Protein AF-A0A2P6NNV6-F1 (afdb_monomer_lite)

Organism: NCBI:txid1890364

pLDDT: mean 74.37, std 16.44, range [31.7, 97.62]

Foldseek 3Di:
DPDPFQDWDKDFADDDDPPLPDADDPKAFPDWQPFKKFKAKFPGRTPGIFTWTDILFKTKTWDDDPDDTIIITIDTLLQFPDWDFDAQPNDPPRHAIWIKTFGDDPDPRIMIMTIGGPPRDPVSRVVVVVSSVVSCVSVDDPPPPDPDPPPPPVVVVVVVVVVVVVVVVVVVCPPPVVV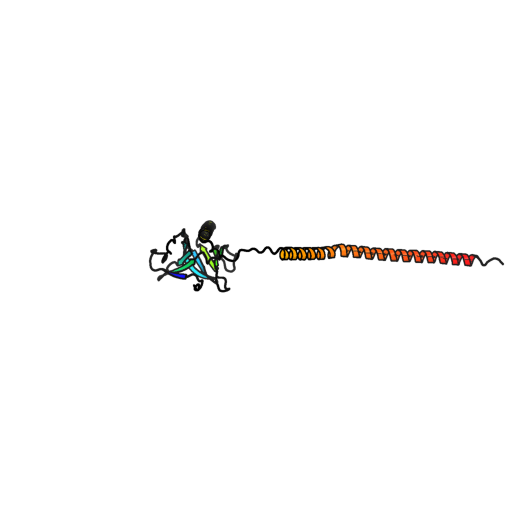VVVVVVVVVVVVVVVVVVVVVVVVVVVVVVVVVVVVVPPDDD

Secondary structure (DSSP, 8-state):
------SPEEEEE-STTS-SS---TT--EEEE-SS-EEEEETTTEEEEEEEEEEESSEEEEEEPPSSSSEEEEEEEGGG-SEEEEEPTTSSTT--S-EEEEEE--SSSS-EEEEEEESS--HHHHHHHHHHHHHHHHHSPPP--TT-------HHHHHHHHHHHHHHHHHHHHHHHHHHHHHHHHHHHHHHHHHHHHHHHHHHHHHHHHHHHHHHTT----

Radius of gyration: 41.85 Å; chains: 1; bounding box: 106×43×117 Å

InterPro domains:
  IPR011993 PH-like domain superfamily [G3DSA:2.30.29.30] (19-146)
  IPR039924 Protein ICln/Lot5/Saf5 [PF03517] (50-156)
  IPR039924 Protein ICln/Lot5/Saf5 [PTHR21399] (24-181)

Structure (mmCIF, N/CA/C/O backbone):
data_AF-A0A2P6NNV6-F1
#
_entry.id   AF-A0A2P6NNV6-F1
#
loop_
_atom_site.group_PDB
_atom_site.id
_atom_site.type_symbol
_atom_site.label_atom_id
_atom_site.label_alt_id
_atom_site.label_comp_id
_atom_site.label_asym_id
_atom_site.label_entity_id
_atom_site.label_seq_id
_atom_site.pdbx_PDB_ins_code
_atom_site.Cartn_x
_atom_site.Cartn_y
_atom_site.Cartn_z
_atom_site.occupancy
_atom_site.B_iso_or_equiv
_atom_site.auth_seq_id
_atom_site.auth_comp_id
_atom_site.auth_asym_id
_atom_site.auth_atom_id
_atom_site.pdbx_PDB_model_num
ATOM 1 N N . MET A 1 1 ? -18.162 9.971 -13.683 1.00 33.72 1 MET A N 1
ATOM 2 C CA . MET A 1 1 ? -18.060 11.193 -12.843 1.00 33.72 1 MET A CA 1
ATOM 3 C C . MET A 1 1 ? -16.594 11.599 -12.838 1.00 33.72 1 MET A C 1
ATOM 5 O O . MET A 1 1 ? -15.796 10.687 -13.002 1.00 33.72 1 MET A O 1
ATOM 9 N N . PRO A 1 2 ? -16.213 12.886 -12.732 1.00 31.70 2 PRO A N 1
ATOM 10 C CA . PRO A 1 2 ? -14.795 13.236 -12.684 1.00 31.70 2 PRO A CA 1
ATOM 11 C C . PRO A 1 2 ? -14.190 12.643 -11.408 1.00 31.70 2 PRO A C 1
ATOM 13 O O . PRO A 1 2 ? -14.673 12.939 -10.313 1.00 31.70 2 PRO A O 1
ATOM 16 N N . LEU A 1 3 ? -13.195 11.771 -11.566 1.00 36.34 3 LEU A N 1
ATOM 17 C CA . LEU A 1 3 ? -12.438 11.209 -10.455 1.00 36.34 3 LEU A CA 1
ATOM 18 C C . LEU A 1 3 ? -11.633 12.357 -9.839 1.00 36.34 3 LEU A C 1
ATOM 20 O O . LEU A 1 3 ? -10.883 13.062 -10.508 1.00 36.34 3 LEU A O 1
ATOM 24 N N . GLY A 1 4 ? -11.918 12.662 -8.577 1.00 36.75 4 GLY A N 1
ATOM 25 C CA . GLY A 1 4 ? -11.321 13.808 -7.908 1.00 36.75 4 GLY A CA 1
ATOM 26 C C . GLY A 1 4 ? -10.001 13.417 -7.266 1.00 36.75 4 GLY A C 1
ATOM 27 O O . GLY A 1 4 ? -10.044 12.729 -6.258 1.00 36.75 4 GLY A O 1
ATOM 28 N N . LYS A 1 5 ? -8.882 13.920 -7.805 1.00 37.12 5 LYS A N 1
ATOM 29 C CA . LYS A 1 5 ? -7.536 13.953 -7.194 1.00 37.12 5 LYS A CA 1
ATOM 30 C C . LYS A 1 5 ? -7.136 12.686 -6.426 1.00 37.12 5 LYS A C 1
ATOM 32 O O . LYS A 1 5 ? -7.374 12.581 -5.224 1.00 37.12 5 LYS A O 1
ATOM 37 N N . ILE A 1 6 ? -6.426 11.798 -7.117 1.00 52.53 6 ILE A N 1
ATOM 38 C CA . ILE A 1 6 ? -5.885 10.541 -6.589 1.00 52.53 6 ILE A CA 1
ATOM 39 C C . ILE A 1 6 ? -4.710 10.833 -5.639 1.00 52.53 6 ILE A C 1
ATOM 41 O O . ILE A 1 6 ? -3.538 10.777 -5.995 1.00 52.53 6 ILE A O 1
ATOM 45 N N . LEU A 1 7 ? -5.041 11.204 -4.406 1.00 53.94 7 LEU A N 1
ATOM 46 C CA . LEU A 1 7 ? -4.117 11.326 -3.284 1.00 53.94 7 LEU A CA 1
ATOM 47 C C . LEU A 1 7 ? -4.698 10.537 -2.105 1.00 53.94 7 LEU A C 1
ATOM 49 O O . LEU A 1 7 ? -5.925 10.484 -1.962 1.00 53.94 7 LEU A O 1
ATOM 53 N N . PRO A 1 8 ? -3.861 9.944 -1.233 1.00 57.66 8 PRO A N 1
ATOM 54 C CA . PRO A 1 8 ? -4.357 9.329 -0.014 1.00 57.66 8 PRO A CA 1
ATOM 55 C C . PRO A 1 8 ? -5.137 10.378 0.774 1.00 57.66 8 PRO A C 1
ATOM 57 O O . PRO A 1 8 ? -4.715 11.529 0.908 1.00 57.66 8 PRO A O 1
ATOM 60 N N . THR A 1 9 ? -6.304 10.000 1.276 1.00 60.91 9 THR A N 1
ATOM 61 C CA . THR A 1 9 ? -7.162 10.958 1.975 1.00 60.91 9 THR A CA 1
ATOM 62 C C . THR A 1 9 ? -6.677 11.104 3.410 1.00 60.91 9 THR A C 1
ATOM 64 O O . THR A 1 9 ? -6.570 10.106 4.128 1.00 60.91 9 THR A O 1
ATOM 67 N N . GLU A 1 10 ? -6.379 12.337 3.828 1.00 58.62 10 GLU A N 1
ATOM 68 C CA . GLU A 1 10 ? -6.057 12.635 5.224 1.00 58.62 10 GLU A CA 1
ATOM 69 C C . GLU A 1 10 ? -7.315 12.463 6.092 1.00 58.62 10 GLU A C 1
ATOM 71 O O . GLU A 1 10 ? -8.378 13.018 5.806 1.00 58.62 10 GLU A O 1
ATOM 76 N N . ILE A 1 11 ? -7.197 11.675 7.159 1.00 65.44 11 ILE A N 1
ATOM 77 C CA . ILE A 1 11 ? -8.272 11.359 8.098 1.00 65.44 11 ILE A CA 1
ATOM 78 C C . ILE A 1 11 ? -7.986 12.057 9.424 1.00 65.44 11 ILE A C 1
ATOM 80 O O . ILE A 1 11 ? -6.987 11.769 10.080 1.00 65.44 11 ILE A O 1
ATOM 84 N N . THR A 1 12 ? -8.910 12.895 9.880 1.00 54.75 12 THR A N 1
ATOM 85 C CA . THR A 1 12 ? -8.897 13.431 11.246 1.00 54.75 12 THR A CA 1
ATOM 86 C C . THR A 1 12 ? -9.571 12.436 12.195 1.00 54.75 12 THR A C 1
ATOM 88 O O . THR A 1 12 ? -10.778 12.204 12.100 1.00 54.75 12 THR A O 1
ATOM 91 N N . VAL A 1 13 ? -8.821 11.830 13.124 1.00 56.44 13 VAL A N 1
ATOM 92 C CA . VAL A 1 13 ? -9.375 10.877 14.107 1.00 56.44 13 VAL A CA 1
ATOM 93 C C . VAL A 1 13 ? -9.530 11.537 15.479 1.00 56.44 13 VAL A C 1
ATOM 95 O O . VAL A 1 13 ? -8.546 11.852 16.155 1.00 56.44 13 VAL A O 1
ATOM 98 N N . THR A 1 14 ? -10.780 11.693 15.920 1.00 43.88 14 THR A N 1
ATOM 99 C CA . THR A 1 14 ? -11.151 12.225 17.239 1.00 43.88 14 THR A CA 1
ATOM 100 C C . THR A 1 14 ? -11.423 11.092 18.243 1.00 43.88 14 THR A C 1
ATOM 102 O O . THR A 1 14 ? -12.337 10.298 18.067 1.00 43.88 14 THR A O 1
ATOM 105 N N . SER A 1 15 ? -10.597 11.028 19.298 1.00 40.53 15 SER A N 1
ATOM 106 C CA . SER A 1 15 ? -10.691 10.188 20.520 1.00 40.53 15 SER A CA 1
ATOM 107 C C . SER A 1 15 ? -11.147 8.711 20.411 1.00 40.53 15 SER A C 1
ATOM 109 O O . SER A 1 15 ? -12.317 8.414 20.196 1.00 40.53 15 SER A O 1
ATOM 111 N N . GLU A 1 16 ? -10.216 7.805 20.739 1.00 43.94 16 GLU A N 1
ATOM 112 C CA . GLU A 1 16 ? -10.400 6.391 21.145 1.00 43.94 16 GLU A CA 1
ATOM 113 C C . GLU A 1 16 ? -11.332 5.493 20.298 1.00 43.94 16 GLU A C 1
ATOM 115 O O . GLU A 1 16 ? -12.511 5.310 20.587 1.00 43.94 16 GLU A O 1
ATOM 120 N N . GLU A 1 17 ? -10.720 4.845 19.294 1.00 49.97 17 GLU A N 1
ATOM 121 C CA . GLU A 1 17 ? -11.108 3.582 18.617 1.00 49.97 17 GLU A CA 1
ATOM 122 C C . GLU A 1 17 ? -12.531 3.440 18.027 1.00 49.97 17 GLU A C 1
ATOM 124 O O . GLU A 1 17 ? -12.829 2.410 17.425 1.00 49.97 17 GLU A O 1
ATOM 129 N N . LYS A 1 18 ? -13.423 4.433 18.127 1.00 39.59 18 LYS A N 1
ATOM 130 C CA . LYS A 1 18 ? -14.859 4.199 17.876 1.00 39.59 18 LYS A CA 1
ATOM 131 C C . LYS A 1 18 ? -15.297 4.080 16.406 1.00 39.59 18 LYS A C 1
ATOM 133 O O . LYS A 1 18 ? -16.459 3.768 16.159 1.00 39.59 18 LYS A O 1
ATOM 138 N N . SER A 1 19 ? -14.414 4.329 15.441 1.00 42.88 19 SER A N 1
ATOM 139 C CA . SER A 1 19 ? -14.610 4.037 14.011 1.00 42.88 19 SER A CA 1
ATOM 140 C C . SER A 1 19 ? -13.283 4.224 13.252 1.00 42.88 19 SER A C 1
ATOM 142 O O . SER A 1 19 ? -12.302 4.680 13.839 1.00 42.88 19 SER A O 1
ATOM 144 N N . LEU A 1 20 ? -13.252 3.933 11.946 1.00 53.50 20 LEU A N 1
ATOM 145 C CA . LEU A 1 20 ? -12.036 3.933 11.113 1.00 53.50 20 LEU A CA 1
ATOM 146 C C . LEU A 1 20 ? -11.847 5.061 10.054 1.00 53.50 20 LEU A C 1
ATOM 148 O O . LEU A 1 20 ? -10.972 4.924 9.213 1.00 53.50 20 LEU A O 1
ATOM 152 N N . THR A 1 21 ? -12.552 6.201 9.989 1.00 51.25 21 THR A N 1
ATOM 153 C CA . THR A 1 21 ? -13.585 6.808 10.857 1.00 51.25 21 THR A CA 1
ATOM 154 C C . THR A 1 21 ? -15.019 6.635 10.335 1.00 51.25 21 THR A C 1
ATOM 156 O O . THR A 1 21 ? -15.975 6.988 11.025 1.00 51.25 21 THR A O 1
ATOM 159 N N . THR A 1 22 ? -15.212 6.009 9.173 1.00 52.75 22 THR A N 1
ATOM 160 C CA . THR A 1 22 ? -16.473 5.384 8.727 1.00 52.75 22 THR A CA 1
ATOM 161 C C . THR A 1 22 ? -16.091 4.277 7.752 1.00 52.75 22 THR A C 1
ATOM 163 O O . THR A 1 22 ? -15.633 4.563 6.645 1.00 52.75 22 THR A O 1
ATOM 166 N N . LEU A 1 23 ? -16.212 3.022 8.193 1.00 64.25 23 LEU A N 1
ATOM 167 C CA . LEU A 1 23 ? -16.093 1.874 7.295 1.00 64.25 23 LEU A CA 1
ATOM 168 C C . LEU A 1 23 ? -17.213 1.966 6.252 1.00 64.25 23 LEU A C 1
ATOM 170 O O . LEU A 1 23 ? -18.351 2.301 6.600 1.00 64.25 23 LEU A O 1
ATOM 174 N N . SER A 1 24 ? -16.888 1.721 4.983 1.00 66.88 24 SER A N 1
ATOM 175 C CA . SER A 1 24 ? -17.890 1.672 3.920 1.00 66.88 24 SER A CA 1
ATOM 176 C C . SER A 1 24 ? -18.861 0.504 4.172 1.00 66.88 24 SER A C 1
ATOM 178 O O . SER A 1 24 ? -18.605 -0.388 4.986 1.00 66.88 24 SER A O 1
ATOM 180 N N . ASN A 1 25 ? -20.033 0.506 3.534 1.00 67.12 25 ASN A N 1
ATOM 181 C CA . ASN A 1 25 ? -21.030 -0.531 3.796 1.00 67.12 25 ASN A CA 1
ATOM 182 C C . ASN A 1 25 ? -20.553 -1.899 3.266 1.00 67.12 25 ASN A C 1
ATOM 184 O O . ASN A 1 25 ? -20.586 -2.132 2.060 1.00 67.12 25 ASN A O 1
ATOM 188 N N . GLY A 1 26 ? -20.159 -2.799 4.173 1.00 77.75 26 GLY A N 1
ATOM 189 C CA . GLY A 1 26 ? -19.524 -4.084 3.846 1.00 77.75 26 GLY A CA 1
ATOM 190 C C . GLY A 1 26 ? -17.990 -4.068 3.918 1.00 77.75 26 GLY A C 1
ATOM 191 O O . GLY A 1 26 ? -17.349 -5.036 3.510 1.00 77.75 26 GLY A O 1
ATOM 192 N N . GLU A 1 27 ? -17.392 -2.989 4.424 1.00 86.62 27 GLU A N 1
ATOM 193 C CA . GLU A 1 27 ? -15.961 -2.931 4.707 1.00 86.62 27 GLU A CA 1
ATOM 194 C C . GLU A 1 27 ? -15.642 -3.501 6.100 1.00 86.62 27 GLU A C 1
ATOM 196 O O . GLU A 1 27 ? -16.255 -3.120 7.100 1.00 86.62 27 GLU A O 1
ATOM 201 N N . GLU A 1 28 ? -14.652 -4.389 6.177 1.00 89.00 28 GLU A N 1
ATOM 202 C CA . GLU A 1 28 ? -14.222 -5.073 7.401 1.00 89.00 28 GLU A CA 1
ATOM 203 C C . GLU A 1 28 ? -12.694 -5.042 7.545 1.00 89.00 28 GLU A C 1
ATOM 205 O O . GLU A 1 28 ? -11.961 -5.044 6.555 1.00 89.00 28 GLU A O 1
ATOM 210 N N . ILE A 1 29 ? -12.186 -5.037 8.783 1.00 91.06 29 ILE A N 1
ATOM 211 C CA . ILE A 1 29 ? -10.740 -5.118 9.048 1.00 91.06 29 ILE A CA 1
ATOM 212 C C . ILE A 1 29 ? -10.261 -6.537 8.723 1.00 91.06 29 ILE A C 1
ATOM 214 O O . ILE A 1 29 ? -10.550 -7.469 9.471 1.00 91.06 29 ILE A O 1
ATOM 218 N N . TYR A 1 30 ? -9.480 -6.685 7.655 1.00 93.19 30 TYR A N 1
ATOM 219 C CA . TYR A 1 30 ? -8.860 -7.955 7.285 1.00 93.19 30 TYR A CA 1
ATOM 220 C C . TYR A 1 30 ? -7.619 -8.243 8.142 1.00 93.19 30 TYR A C 1
ATOM 222 O O . TYR A 1 30 ? -7.444 -9.341 8.670 1.00 93.19 30 TYR A O 1
ATOM 230 N N . PHE A 1 31 ? -6.763 -7.234 8.327 1.00 94.81 31 PHE A N 1
ATOM 231 C CA . PHE A 1 31 ? -5.498 -7.370 9.041 1.00 94.81 31 PHE A CA 1
ATOM 232 C C . PHE A 1 31 ? -5.180 -6.124 9.876 1.00 94.81 31 PHE A C 1
ATOM 234 O O . PHE A 1 31 ? -5.263 -4.992 9.402 1.00 94.81 31 PHE A O 1
ATOM 241 N N . ARG A 1 32 ? -4.753 -6.328 11.127 1.00 94.38 32 ARG A N 1
ATOM 242 C CA . ARG A 1 32 ? -4.172 -5.288 11.990 1.00 94.38 32 ARG A CA 1
ATOM 243 C C . ARG A 1 32 ? -2.699 -5.604 12.186 1.00 94.38 32 ARG A C 1
ATOM 245 O O . ARG A 1 32 ? -2.378 -6.647 12.754 1.00 94.38 32 ARG A O 1
ATOM 252 N N . GLN A 1 33 ? -1.818 -4.689 11.794 1.00 94.00 33 GLN A N 1
ATOM 253 C CA . GLN A 1 33 ? -0.395 -4.831 12.078 1.00 94.00 33 GLN A CA 1
ATOM 254 C C . GLN A 1 33 ? -0.176 -4.721 13.605 1.00 94.00 33 GLN A C 1
ATOM 256 O O . GLN A 1 33 ? -0.574 -3.708 14.191 1.00 94.00 33 GLN A O 1
ATOM 261 N N . PRO A 1 34 ? 0.398 -5.739 14.286 1.00 90.00 34 PRO A N 1
ATOM 262 C CA . PRO A 1 34 ? 0.480 -5.734 15.752 1.00 90.00 34 PRO A CA 1
ATOM 263 C C . PRO A 1 34 ? 1.464 -4.695 16.301 1.00 90.00 34 PRO A C 1
ATOM 265 O O . PRO A 1 34 ? 1.185 -4.042 17.305 1.00 90.00 34 PRO A O 1
ATOM 268 N N . GLY A 1 35 ? 2.613 -4.554 15.635 1.00 91.12 35 GLY A N 1
ATOM 269 C CA . GLY A 1 35 ? 3.625 -3.544 15.940 1.00 91.12 35 GLY A CA 1
ATOM 270 C C . GLY A 1 35 ? 3.339 -2.204 15.261 1.00 91.12 35 GLY A C 1
ATOM 271 O O . GLY A 1 35 ? 2.441 -2.082 14.428 1.00 91.12 35 GLY A O 1
ATOM 272 N N . ARG A 1 36 ? 4.148 -1.193 15.583 1.00 93.81 36 ARG A N 1
ATOM 273 C CA . ARG A 1 36 ? 4.071 0.114 14.925 1.00 93.81 36 ARG A CA 1
ATOM 274 C C . ARG A 1 36 ? 4.615 0.077 13.499 1.00 93.81 36 ARG A C 1
ATOM 276 O O . ARG A 1 36 ? 5.435 -0.767 13.130 1.00 93.81 36 ARG A O 1
ATOM 283 N N . VAL A 1 37 ? 4.152 1.033 12.704 1.00 94.69 37 VAL A N 1
ATOM 284 C CA . VAL A 1 37 ? 4.544 1.250 11.314 1.00 94.69 37 VAL A CA 1
ATOM 285 C C . VAL A 1 37 ? 4.912 2.708 11.124 1.00 94.69 37 VAL A C 1
ATOM 287 O O . VAL A 1 37 ? 4.116 3.597 11.430 1.00 94.69 37 VAL A O 1
ATOM 290 N N . ARG A 1 38 ? 6.100 2.939 10.573 1.00 93.44 38 ARG A N 1
ATOM 291 C CA . ARG A 1 38 ? 6.481 4.226 10.003 1.00 93.44 38 ARG A CA 1
ATOM 292 C C . ARG A 1 38 ? 6.027 4.285 8.548 1.00 93.44 38 ARG A C 1
ATOM 294 O O . ARG A 1 38 ? 6.241 3.324 7.806 1.00 93.44 38 ARG A O 1
ATOM 301 N N . LEU A 1 39 ? 5.385 5.383 8.168 1.00 92.44 39 LEU A N 1
ATOM 302 C CA . LEU A 1 39 ? 4.860 5.596 6.823 1.00 92.44 39 LEU A CA 1
ATOM 303 C C . LEU A 1 39 ? 5.699 6.661 6.114 1.00 92.44 39 LEU A C 1
ATOM 305 O O . LEU A 1 39 ? 5.898 7.749 6.647 1.00 92.44 39 LEU A O 1
ATOM 309 N N . ILE A 1 40 ? 6.174 6.350 4.911 1.00 90.12 40 ILE A N 1
ATOM 310 C CA . ILE A 1 40 ? 6.750 7.342 3.997 1.00 90.12 40 ILE A CA 1
ATOM 311 C C . ILE A 1 40 ? 5.835 7.434 2.779 1.00 90.12 40 ILE A C 1
ATOM 313 O O . ILE A 1 40 ? 5.441 6.397 2.240 1.00 90.12 40 ILE A O 1
ATOM 317 N N . PHE A 1 41 ? 5.500 8.653 2.360 1.00 85.69 41 PHE A N 1
ATOM 318 C CA . PHE A 1 41 ? 4.567 8.915 1.271 1.00 85.69 41 PHE A CA 1
ATOM 319 C C . PHE A 1 41 ? 5.134 9.876 0.211 1.00 85.69 41 PHE A C 1
ATOM 321 O O . PHE A 1 41 ? 5.908 10.790 0.516 1.00 85.69 41 PHE A O 1
ATOM 328 N N . GLY A 1 42 ? 4.717 9.690 -1.044 1.00 79.12 42 GLY A N 1
ATOM 329 C CA . GLY A 1 42 ? 5.006 10.588 -2.159 1.00 79.12 42 GLY A CA 1
ATOM 330 C C . GLY A 1 42 ? 6.502 10.667 -2.457 1.00 79.12 42 GLY A C 1
ATOM 331 O O . GLY A 1 42 ? 7.179 9.652 -2.559 1.00 79.12 42 GLY A O 1
ATOM 332 N N . THR A 1 43 ? 7.053 11.876 -2.552 1.00 75.50 43 THR A N 1
ATOM 333 C CA . THR A 1 43 ? 8.480 12.122 -2.841 1.00 75.50 43 THR A CA 1
ATOM 334 C C . THR A 1 43 ? 9.412 11.874 -1.639 1.00 75.50 43 THR A C 1
ATOM 336 O O . THR A 1 43 ? 10.407 12.574 -1.451 1.00 75.50 43 THR A O 1
ATOM 339 N N . GLY A 1 44 ? 9.099 10.880 -0.803 1.00 78.19 44 GLY A N 1
ATOM 340 C CA . GLY A 1 44 ? 9.892 10.513 0.372 1.00 78.19 44 GLY A CA 1
ATOM 341 C C . GLY A 1 44 ? 9.561 11.287 1.657 1.00 78.19 44 GLY A C 1
ATOM 342 O O . GLY A 1 44 ? 10.415 11.371 2.542 1.00 78.19 44 GLY A O 1
ATOM 343 N N . LYS A 1 45 ? 8.352 11.853 1.794 1.00 85.00 45 LYS A N 1
ATOM 344 C CA . LYS A 1 45 ? 7.916 12.529 3.030 1.00 85.00 45 LYS A CA 1
ATOM 345 C C . LYS A 1 45 ? 7.651 11.493 4.126 1.00 85.00 45 LYS A C 1
ATOM 347 O O . LYS A 1 45 ? 6.795 10.630 3.968 1.00 85.00 45 LYS A O 1
ATOM 352 N N . ASP A 1 46 ? 8.387 11.571 5.233 1.00 89.75 46 ASP A N 1
ATOM 353 C CA . ASP A 1 46 ? 8.157 10.739 6.423 1.00 89.75 46 ASP A CA 1
ATOM 354 C C . ASP A 1 46 ? 6.961 11.309 7.206 1.00 89.75 46 ASP A C 1
ATOM 356 O O . ASP A 1 46 ? 7.033 12.416 7.742 1.00 89.75 46 ASP A O 1
ATOM 360 N N . GLU A 1 47 ? 5.851 10.570 7.239 1.00 89.00 47 GLU A N 1
ATOM 361 C CA . GLU A 1 47 ? 4.634 10.931 7.982 1.00 89.00 47 GLU A CA 1
ATOM 362 C C . GLU A 1 47 ? 4.744 10.571 9.477 1.00 89.00 47 GLU A C 1
ATOM 364 O O . GLU A 1 47 ? 3.848 10.863 10.268 1.00 89.00 47 GLU A O 1
ATOM 369 N N . GLY A 1 48 ? 5.849 9.945 9.892 1.00 90.88 48 GLY A N 1
ATOM 370 C CA . GLY A 1 48 ? 6.080 9.504 11.258 1.00 90.88 48 GLY A CA 1
ATOM 371 C C . GLY A 1 48 ? 5.580 8.085 11.521 1.00 90.88 48 GLY A C 1
ATOM 372 O O . GLY A 1 48 ? 5.464 7.251 10.624 1.00 90.88 48 GLY A O 1
ATOM 373 N N . THR A 1 49 ? 5.345 7.774 12.798 1.00 92.81 49 THR A N 1
ATOM 374 C CA . THR A 1 49 ? 5.027 6.419 13.282 1.00 92.81 49 THR A CA 1
ATOM 375 C C . THR A 1 49 ? 3.589 6.325 13.786 1.00 92.81 49 THR A C 1
ATOM 377 O O . THR A 1 49 ? 3.069 7.257 14.396 1.00 92.81 49 THR A O 1
ATOM 380 N N . GLY A 1 50 ? 2.942 5.191 13.518 1.00 92.69 50 GLY A N 1
ATOM 381 C CA . GLY A 1 50 ? 1.540 4.970 13.843 1.00 92.69 50 GLY A CA 1
ATOM 382 C C . GLY A 1 50 ? 1.107 3.509 13.743 1.00 92.69 50 GLY A C 1
ATOM 383 O O . GLY A 1 50 ? 1.926 2.591 13.637 1.00 92.69 50 GLY A O 1
ATOM 384 N N . GLN A 1 51 ? -0.204 3.296 13.794 1.00 92.69 51 GLN A N 1
ATOM 385 C CA . GLN A 1 51 ? -0.854 1.998 13.625 1.00 92.69 51 GLN A CA 1
ATOM 386 C C . GLN A 1 51 ? -1.284 1.793 12.173 1.00 92.69 51 GLN A C 1
ATOM 388 O O . GLN A 1 51 ? -1.794 2.717 11.547 1.00 92.69 51 GLN A O 1
ATOM 393 N N . PHE A 1 52 ? -1.133 0.568 11.669 1.00 93.81 52 PHE A N 1
ATOM 394 C CA . PHE A 1 52 ? -1.481 0.207 10.296 1.00 93.81 52 PHE A CA 1
ATOM 395 C C . PHE A 1 52 ? -2.514 -0.924 10.248 1.00 93.81 52 PHE A C 1
ATOM 397 O O . PHE A 1 52 ? -2.451 -1.884 11.026 1.00 93.81 52 PHE A O 1
ATOM 404 N N . TYR A 1 53 ? -3.450 -0.801 9.317 1.00 93.88 53 TYR A N 1
ATOM 405 C CA . TYR A 1 53 ? -4.570 -1.702 9.098 1.00 93.88 53 TYR A CA 1
ATOM 406 C C . TYR A 1 53 ? -4.721 -1.948 7.595 1.00 93.88 53 TYR A C 1
ATOM 408 O O . TYR A 1 53 ? -4.535 -1.039 6.789 1.00 93.88 53 TYR A O 1
ATOM 416 N N . LEU A 1 54 ? -5.105 -3.165 7.231 1.00 94.62 54 LEU A N 1
ATOM 417 C CA . LEU A 1 54 ? -5.681 -3.467 5.927 1.00 94.62 54 LEU A CA 1
ATOM 418 C C . LEU A 1 54 ? -7.139 -3.845 6.170 1.00 94.62 54 LEU A C 1
ATOM 420 O O . LEU A 1 54 ? -7.428 -4.713 7.002 1.00 94.62 54 LEU A O 1
ATOM 424 N N . THR A 1 55 ? -8.056 -3.193 5.472 1.00 93.50 55 THR A N 1
ATOM 425 C CA . THR A 1 55 ? -9.434 -3.669 5.354 1.00 93.50 55 THR A CA 1
ATOM 426 C C . THR A 1 55 ? -9.551 -4.566 4.126 1.00 93.50 55 THR A C 1
ATOM 428 O O . THR A 1 55 ? -8.582 -4.755 3.397 1.00 93.50 55 THR A O 1
ATOM 431 N N . ASN A 1 56 ? -10.727 -5.128 3.875 1.00 92.38 56 ASN A N 1
ATOM 432 C CA . ASN A 1 56 ? -11.027 -5.799 2.609 1.00 92.38 56 ASN A CA 1
ATOM 433 C C . ASN A 1 56 ? -11.104 -4.843 1.397 1.00 92.38 56 ASN A C 1
ATOM 435 O O . ASN A 1 56 ? -11.392 -5.325 0.309 1.00 92.38 56 ASN A O 1
ATOM 439 N N . GLN A 1 57 ? -10.881 -3.528 1.557 1.00 90.50 57 GLN A N 1
ATOM 440 C CA . GLN A 1 57 ? -10.973 -2.526 0.477 1.00 90.50 57 GLN A CA 1
ATOM 441 C C . GLN A 1 57 ? -9.778 -1.555 0.415 1.00 90.50 57 GLN A C 1
ATOM 443 O O . GLN A 1 57 ? -9.441 -1.066 -0.661 1.00 90.50 57 GLN A O 1
ATOM 448 N N . ARG A 1 58 ? -9.128 -1.240 1.546 1.00 91.12 58 ARG A N 1
ATOM 449 C CA . ARG A 1 58 ? -8.109 -0.177 1.629 1.00 91.12 58 ARG A CA 1
ATOM 450 C C . ARG A 1 58 ? -7.002 -0.446 2.642 1.00 91.12 58 ARG A C 1
ATOM 452 O O . ARG A 1 58 ? -7.194 -1.118 3.657 1.00 91.12 58 ARG A O 1
ATOM 459 N N . ALA A 1 59 ? -5.839 0.143 2.387 1.00 92.81 59 ALA A N 1
ATOM 460 C CA . ALA A 1 59 ? -4.780 0.301 3.373 1.00 92.81 59 ALA A CA 1
ATOM 461 C C . ALA A 1 59 ? -5.032 1.576 4.192 1.00 92.81 59 ALA A C 1
ATOM 463 O O . ALA A 1 59 ? -5.293 2.639 3.627 1.00 92.81 59 ALA A O 1
ATOM 464 N N . VAL A 1 60 ? -4.951 1.481 5.521 1.00 92.38 60 VAL A N 1
ATOM 465 C CA . VAL A 1 60 ? -5.219 2.591 6.449 1.00 92.38 60 VAL A CA 1
ATOM 466 C C . VAL A 1 60 ? -4.092 2.707 7.470 1.00 92.38 60 VAL A C 1
ATOM 468 O O . VAL A 1 60 ? -3.751 1.748 8.163 1.00 92.38 60 VAL A O 1
ATOM 471 N N . TRP A 1 61 ? -3.542 3.907 7.615 1.00 93.12 61 TRP A N 1
ATOM 472 C CA . TRP A 1 61 ? -2.539 4.249 8.616 1.00 93.12 61 TRP A CA 1
ATOM 473 C C . TRP A 1 61 ? -3.046 5.384 9.509 1.00 93.12 61 TRP A C 1
ATOM 475 O O . TRP A 1 61 ? -3.699 6.310 9.039 1.00 93.12 61 TRP A O 1
ATOM 485 N N . ILE A 1 62 ? -2.759 5.325 10.808 1.00 90.19 62 ILE A N 1
ATOM 486 C CA . ILE A 1 62 ? -3.185 6.331 11.790 1.00 90.19 62 ILE A CA 1
ATOM 487 C C . ILE A 1 62 ? -1.995 6.669 12.684 1.00 90.19 62 ILE A C 1
ATOM 489 O O . ILE A 1 62 ? -1.482 5.777 13.365 1.00 90.19 62 ILE A O 1
ATOM 493 N N . ALA A 1 63 ? -1.590 7.938 12.728 1.00 89.38 63 ALA A N 1
ATOM 494 C CA . ALA A 1 63 ? -0.462 8.398 13.532 1.00 89.38 63 ALA A CA 1
ATOM 495 C C . ALA A 1 63 ? -0.645 8.101 15.035 1.00 89.38 63 ALA A C 1
ATOM 497 O O . ALA A 1 63 ? -1.760 8.108 15.581 1.00 89.38 63 ALA A O 1
ATOM 498 N N . ASP A 1 64 ? 0.465 7.880 15.741 1.00 86.62 64 ASP A N 1
ATOM 499 C CA . ASP A 1 64 ? 0.466 7.992 17.200 1.00 86.62 64 ASP A CA 1
ATOM 500 C C . ASP A 1 64 ? 0.223 9.462 17.598 1.00 86.62 64 ASP A C 1
ATOM 502 O O . ASP A 1 64 ? 0.790 10.382 17.013 1.00 86.62 64 ASP A O 1
ATOM 506 N N . ALA A 1 65 ? -0.647 9.704 18.587 1.00 70.88 65 ALA A N 1
ATOM 507 C CA . ALA A 1 65 ? -0.980 11.069 19.004 1.00 70.88 65 ALA A CA 1
ATOM 508 C C . ALA A 1 65 ? 0.160 11.701 19.812 1.00 70.88 65 ALA A C 1
ATOM 510 O O . ALA A 1 65 ? 0.627 11.111 20.785 1.00 70.88 65 ALA A O 1
ATOM 511 N N . THR A 1 66 ? 0.499 12.948 19.489 1.00 58.34 66 THR A N 1
ATOM 512 C CA . THR A 1 66 ? 1.438 13.793 20.248 1.00 58.34 66 THR A CA 1
ATOM 513 C C . THR A 1 66 ? 0.740 15.022 20.843 1.00 58.34 66 THR A C 1
ATOM 515 O O . THR A 1 66 ? 1.298 16.111 20.815 1.00 58.34 66 THR A O 1
ATOM 518 N N . GLU A 1 67 ? -0.477 14.823 21.370 1.00 55.56 67 GLU A N 1
ATOM 519 C CA . GLU A 1 67 ? -1.466 15.848 21.771 1.00 55.56 67 GLU A CA 1
ATOM 520 C C . GLU A 1 67 ? -2.180 16.525 20.578 1.00 55.56 67 GLU A C 1
ATOM 522 O O . GLU A 1 67 ? -1.555 17.154 19.730 1.00 55.56 67 GLU A O 1
ATOM 527 N N . GLY A 1 68 ? -3.514 16.394 20.515 1.00 58.69 68 GLY A N 1
ATOM 528 C CA . GLY A 1 68 ? -4.356 16.925 19.432 1.00 58.69 68 GLY A CA 1
ATOM 529 C C . GLY A 1 68 ? -5.192 15.861 18.711 1.00 58.69 68 GLY A C 1
ATOM 530 O O . GLY A 1 68 ? -5.303 14.718 19.163 1.00 58.69 68 GLY A O 1
ATOM 531 N N . GLU A 1 69 ? -5.800 16.252 17.590 1.00 60.19 69 GLU A N 1
ATOM 532 C CA . GLU A 1 69 ? -6.427 15.327 16.639 1.00 60.19 69 GLU A CA 1
ATOM 533 C C . GLU A 1 69 ? -5.345 14.467 15.969 1.00 60.19 69 GLU A C 1
ATOM 535 O O . GLU A 1 69 ? -4.256 14.958 15.672 1.00 60.19 69 GLU A O 1
ATOM 540 N N . LYS A 1 70 ? -5.613 13.178 15.728 1.00 66.25 70 LYS A N 1
ATOM 541 C CA . LYS A 1 70 ? -4.655 12.336 14.997 1.00 66.25 70 LYS A CA 1
ATOM 542 C C . LYS A 1 70 ? -4.852 12.515 13.500 1.00 66.25 70 LYS A C 1
ATOM 544 O O . LYS A 1 70 ? -5.963 12.297 13.017 1.00 66.25 70 LYS A O 1
ATOM 549 N N . ALA A 1 71 ? -3.766 12.801 12.790 1.00 75.50 71 ALA A N 1
ATOM 550 C CA . ALA A 1 71 ? -3.697 12.583 11.354 1.00 75.50 71 ALA A CA 1
ATOM 551 C C . ALA A 1 71 ? -3.664 11.075 11.050 1.00 75.50 71 ALA A C 1
ATOM 553 O O . ALA A 1 71 ? -3.068 10.272 11.777 1.00 75.50 71 ALA A O 1
ATOM 554 N N . GLY A 1 72 ? -4.303 10.692 9.959 1.00 84.12 72 GLY A N 1
ATOM 555 C CA . GLY A 1 72 ? -4.251 9.363 9.374 1.00 84.12 72 GLY A CA 1
ATOM 556 C C . GLY A 1 72 ? -4.324 9.474 7.860 1.00 84.12 72 GLY A C 1
ATOM 557 O O . GLY A 1 72 ? -4.649 10.530 7.331 1.00 84.12 72 GLY A O 1
ATOM 558 N N . TRP A 1 73 ? -4.035 8.385 7.171 1.00 85.56 73 TRP A N 1
ATOM 559 C CA . TRP A 1 73 ? -4.060 8.294 5.718 1.00 85.56 73 TRP A CA 1
ATOM 560 C C . TRP A 1 73 ? -4.779 7.007 5.327 1.00 85.56 73 TRP A C 1
ATOM 562 O O . TRP A 1 73 ? -4.565 5.972 5.964 1.00 85.56 73 TRP A O 1
ATOM 572 N N . HIS A 1 74 ? -5.590 7.036 4.271 1.00 89.38 74 HIS A N 1
ATOM 573 C CA . HIS A 1 74 ? -6.010 5.808 3.595 1.00 89.38 74 HIS A CA 1
ATOM 574 C C . HIS A 1 74 ? -5.778 5.861 2.092 1.00 89.38 74 HIS A C 1
ATOM 576 O O . HIS A 1 74 ? -5.798 6.933 1.487 1.00 89.38 74 HIS A O 1
ATOM 582 N N . ILE A 1 75 ? -5.629 4.680 1.499 1.00 87.94 75 ILE A N 1
ATOM 583 C CA . ILE A 1 75 ? -5.627 4.469 0.055 1.00 87.94 75 ILE A CA 1
ATOM 584 C C . ILE A 1 75 ? -6.362 3.171 -0.279 1.00 87.94 75 ILE A C 1
ATOM 586 O O . ILE A 1 75 ? -6.111 2.130 0.333 1.00 87.94 75 ILE A O 1
ATOM 590 N N . ASP A 1 76 ? -7.292 3.254 -1.224 1.00 89.25 76 ASP A N 1
ATOM 591 C CA . ASP A 1 76 ? -8.071 2.106 -1.684 1.00 89.25 76 ASP A CA 1
ATOM 592 C C . ASP A 1 76 ? -7.181 1.187 -2.529 1.00 89.25 76 ASP A C 1
ATOM 594 O O . ASP A 1 76 ? -6.302 1.665 -3.249 1.00 89.25 76 ASP A O 1
ATOM 598 N N . PHE A 1 77 ? -7.364 -0.134 -2.424 1.00 90.44 77 PHE A N 1
ATOM 599 C CA . PHE A 1 77 ? -6.438 -1.104 -3.030 1.00 90.44 77 PHE A CA 1
ATOM 600 C C . PHE A 1 77 ? -6.340 -0.981 -4.549 1.00 90.44 77 PHE A C 1
ATOM 602 O O . PHE A 1 77 ? -5.272 -1.218 -5.102 1.00 90.44 77 PHE A O 1
ATOM 609 N N . TYR A 1 78 ? -7.415 -0.526 -5.191 1.00 87.62 78 TYR A N 1
ATOM 610 C CA . TYR A 1 78 ? -7.454 -0.238 -6.621 1.00 87.62 78 TYR A CA 1
ATOM 611 C C . TYR A 1 78 ? -6.422 0.817 -7.070 1.00 87.62 78 TYR A C 1
ATOM 613 O O . TYR A 1 78 ? -5.951 0.788 -8.199 1.00 87.62 78 TYR A O 1
ATOM 621 N N . HIS A 1 79 ? -6.000 1.719 -6.179 1.00 86.81 79 HIS A N 1
ATOM 622 C CA . HIS A 1 79 ? -4.958 2.709 -6.471 1.00 86.81 79 HIS A CA 1
ATOM 623 C C . HIS A 1 79 ? -3.532 2.208 -6.165 1.00 86.81 79 HIS A C 1
ATOM 625 O O . HIS A 1 79 ? -2.586 2.994 -6.216 1.00 86.81 79 HIS A O 1
ATOM 631 N N . ILE A 1 80 ? -3.345 0.924 -5.835 1.00 91.50 80 ILE A N 1
ATOM 632 C CA . ILE A 1 80 ? -2.033 0.306 -5.587 1.00 91.50 80 ILE A CA 1
ATOM 633 C C . ILE A 1 80 ? -1.644 -0.556 -6.797 1.00 91.50 80 ILE A C 1
ATOM 635 O O . ILE A 1 80 ? -1.847 -1.769 -6.796 1.00 91.50 80 ILE A O 1
ATOM 639 N N . THR A 1 81 ? -1.024 0.060 -7.809 1.00 90.75 81 THR A N 1
ATOM 640 C CA . THR A 1 81 ? -0.596 -0.602 -9.058 1.00 90.75 81 THR A CA 1
ATOM 641 C C . THR A 1 81 ? 0.280 -1.832 -8.812 1.00 90.75 81 THR A C 1
ATOM 643 O O . THR A 1 81 ? 0.165 -2.843 -9.501 1.00 90.75 81 THR A O 1
ATOM 646 N N . CYS A 1 82 ? 1.193 -1.764 -7.837 1.00 92.44 82 CYS A N 1
ATOM 647 C CA . CYS A 1 82 ? 1.915 -2.945 -7.370 1.00 92.44 82 CYS A CA 1
ATOM 648 C C . CYS A 1 82 ? 2.415 -2.789 -5.932 1.00 92.44 82 CYS A C 1
ATOM 650 O O . CYS A 1 82 ? 2.637 -1.679 -5.447 1.00 92.44 82 CYS A O 1
ATOM 652 N N . HIS A 1 83 ? 2.648 -3.920 -5.261 1.00 94.75 83 HIS A N 1
ATOM 653 C CA . HIS A 1 83 ? 3.267 -3.972 -3.939 1.00 94.75 83 HIS A CA 1
ATOM 654 C C . HIS A 1 83 ? 4.372 -5.039 -3.887 1.00 94.75 83 HIS A C 1
ATOM 656 O O . HIS A 1 83 ? 4.235 -6.137 -4.429 1.00 94.75 83 HIS A O 1
ATOM 662 N N . ALA A 1 84 ? 5.483 -4.733 -3.218 1.00 95.00 84 ALA A N 1
ATOM 663 C CA . ALA A 1 84 ? 6.661 -5.595 -3.154 1.00 95.00 84 ALA A CA 1
ATOM 664 C C . ALA A 1 84 ? 7.395 -5.486 -1.811 1.00 95.00 84 ALA A C 1
ATOM 666 O O . ALA A 1 84 ? 7.372 -4.455 -1.141 1.00 95.00 84 ALA A O 1
ATOM 667 N N . VAL A 1 85 ? 8.120 -6.543 -1.438 1.00 94.19 85 VAL A N 1
ATOM 668 C CA . VAL A 1 85 ? 9.091 -6.486 -0.336 1.00 94.19 85 VAL A CA 1
ATOM 669 C C . VAL A 1 85 ? 10.361 -5.788 -0.822 1.00 94.19 85 VAL A C 1
ATOM 671 O O . VAL A 1 85 ? 11.135 -6.366 -1.584 1.00 94.19 85 VAL A O 1
ATOM 674 N N . ALA A 1 86 ? 10.612 -4.574 -0.336 1.00 91.38 86 ALA A N 1
ATOM 675 C CA . ALA A 1 86 ? 11.859 -3.853 -0.569 1.00 91.38 86 ALA A CA 1
ATOM 676 C C . ALA A 1 86 ? 12.824 -4.076 0.605 1.00 91.38 86 ALA A C 1
ATOM 678 O O . ALA A 1 86 ? 12.458 -3.911 1.771 1.00 91.38 86 ALA A O 1
ATOM 679 N N . LYS A 1 87 ? 14.071 -4.454 0.308 1.00 88.81 87 LYS A N 1
ATOM 680 C CA . LYS A 1 87 ? 15.122 -4.636 1.320 1.00 88.81 87 LYS A CA 1
ATOM 681 C C . LYS A 1 87 ? 15.857 -3.334 1.604 1.00 88.81 87 LYS A C 1
ATOM 683 O O . LYS A 1 87 ? 16.008 -2.510 0.704 1.00 88.81 87 LYS A O 1
ATOM 688 N N . ALA A 1 88 ? 16.382 -3.179 2.817 1.00 80.56 88 ALA A N 1
ATOM 689 C CA . ALA A 1 88 ? 17.316 -2.103 3.131 1.00 80.56 88 ALA A CA 1
ATOM 690 C C . ALA A 1 88 ? 18.432 -2.035 2.067 1.00 80.56 88 ALA A C 1
ATOM 692 O O . ALA A 1 88 ? 19.017 -3.060 1.705 1.00 80.56 88 ALA A O 1
ATOM 693 N N . ASN A 1 89 ? 18.732 -0.827 1.585 1.00 77.38 89 ASN A N 1
ATOM 694 C CA . ASN A 1 89 ? 19.638 -0.530 0.466 1.00 77.38 89 ASN A CA 1
ATOM 695 C C . ASN A 1 89 ? 19.164 -0.960 -0.946 1.00 77.38 89 ASN A C 1
ATOM 697 O O . ASN A 1 89 ? 19.973 -0.927 -1.870 1.00 77.38 89 ASN A O 1
ATOM 701 N N . SER A 1 90 ? 17.894 -1.342 -1.156 1.00 76.94 90 SER A N 1
ATOM 702 C CA . SER A 1 90 ? 17.360 -1.599 -2.518 1.00 76.94 90 SER A CA 1
ATOM 703 C C . SER A 1 90 ? 17.034 -0.313 -3.285 1.00 76.94 90 SER A C 1
ATOM 705 O O . SER A 1 90 ? 17.038 -0.312 -4.512 1.00 76.94 90 SER A O 1
ATOM 707 N N . PHE A 1 91 ? 16.757 0.772 -2.560 1.00 69.06 91 PHE A N 1
ATOM 708 C CA . PHE A 1 91 ? 16.425 2.094 -3.085 1.00 69.06 91 PHE A CA 1
ATOM 709 C C . PHE A 1 91 ? 17.306 3.153 -2.418 1.00 69.06 91 PHE A C 1
ATOM 711 O O . PHE A 1 91 ? 17.751 2.969 -1.279 1.00 69.06 91 PHE A O 1
ATOM 718 N N . ASP A 1 92 ? 17.525 4.277 -3.104 1.00 66.38 92 ASP A N 1
ATOM 719 C CA . ASP A 1 92 ? 18.275 5.397 -2.535 1.00 66.38 92 ASP A CA 1
ATOM 720 C C . ASP A 1 92 ? 17.599 5.908 -1.245 1.00 66.38 92 ASP A C 1
ATOM 722 O O . ASP A 1 92 ? 16.370 5.915 -1.111 1.00 66.38 92 ASP A O 1
ATOM 726 N N . GLY A 1 93 ? 18.419 6.233 -0.246 1.00 67.56 93 GLY A N 1
ATOM 727 C CA . GLY A 1 93 ? 17.990 6.600 1.106 1.00 67.56 93 GLY A CA 1
ATOM 728 C C . GLY A 1 93 ? 17.311 5.504 1.955 1.00 67.56 93 GLY A C 1
ATOM 729 O O . GLY A 1 93 ? 17.052 5.749 3.135 1.00 67.56 93 GLY A O 1
ATOM 730 N N . GLN A 1 94 ? 17.021 4.300 1.438 1.00 71.69 94 GLN A N 1
ATOM 731 C CA . GLN A 1 94 ? 16.285 3.282 2.206 1.00 71.69 94 GLN A CA 1
ATOM 732 C C . GLN A 1 94 ? 17.173 2.528 3.211 1.00 71.69 94 GLN A C 1
ATOM 734 O O . GLN A 1 94 ? 17.924 1.620 2.858 1.00 71.69 94 GLN A O 1
ATOM 739 N N . THR A 1 95 ? 16.994 2.825 4.499 1.00 80.06 95 THR A N 1
ATOM 740 C CA . THR A 1 95 ? 17.766 2.231 5.609 1.00 80.06 95 THR A CA 1
ATOM 741 C C . THR A 1 95 ? 17.129 1.001 6.268 1.00 80.06 95 THR A C 1
ATOM 743 O O . THR A 1 95 ? 17.777 0.353 7.088 1.00 80.06 95 THR A O 1
ATOM 746 N N . GLN A 1 96 ? 15.875 0.669 5.947 1.00 86.81 96 GLN A N 1
ATOM 747 C CA . GLN A 1 96 ? 15.102 -0.404 6.588 1.00 86.81 96 GLN A CA 1
ATOM 748 C C . GLN A 1 96 ? 14.260 -1.168 5.563 1.00 86.81 96 GLN A C 1
ATOM 750 O O . GLN A 1 96 ? 13.755 -0.569 4.615 1.00 86.81 96 GLN A O 1
ATOM 755 N N . ASP A 1 97 ? 14.085 -2.474 5.775 1.00 92.75 97 ASP A N 1
ATOM 756 C CA . ASP A 1 97 ? 13.153 -3.306 5.007 1.00 92.75 97 ASP A CA 1
ATOM 757 C C . ASP A 1 97 ? 11.713 -2.760 5.106 1.00 92.75 97 ASP A C 1
ATOM 759 O O . ASP A 1 97 ? 11.265 -2.374 6.188 1.00 92.75 97 ASP A O 1
ATOM 763 N N . CYS A 1 98 ? 10.974 -2.745 3.994 1.00 93.25 98 CYS A N 1
ATOM 764 C CA . CYS A 1 98 ? 9.601 -2.235 3.943 1.00 93.25 98 CYS A CA 1
ATOM 765 C C . CYS A 1 98 ? 8.730 -2.982 2.923 1.00 93.25 98 CYS A C 1
ATOM 767 O O . CYS A 1 98 ? 9.236 -3.739 2.089 1.00 93.25 98 CYS A O 1
ATOM 769 N N . ILE A 1 99 ? 7.416 -2.753 2.982 1.00 95.25 99 ILE A N 1
ATOM 770 C CA . ILE A 1 99 ? 6.558 -2.954 1.812 1.00 95.25 99 ILE A CA 1
ATOM 771 C C . ILE A 1 99 ? 6.612 -1.665 0.998 1.00 95.25 99 ILE A C 1
ATOM 773 O O . ILE A 1 99 ? 6.239 -0.600 1.494 1.00 95.25 99 ILE A O 1
ATOM 777 N N . TYR A 1 100 ? 7.108 -1.767 -0.227 1.00 94.00 100 TYR A N 1
ATOM 778 C CA . TYR A 1 100 ? 7.022 -0.723 -1.237 1.00 94.00 100 TYR A CA 1
ATOM 779 C C . TYR A 1 100 ? 5.710 -0.894 -1.998 1.00 94.00 100 TYR A C 1
ATOM 781 O O . TYR A 1 100 ? 5.379 -2.013 -2.386 1.00 94.00 100 TYR A O 1
ATOM 789 N N . CYS A 1 101 ? 4.986 0.197 -2.210 1.00 94.00 101 CYS A N 1
ATOM 790 C CA . CYS A 1 101 ? 3.798 0.260 -3.048 1.00 94.00 101 CYS A CA 1
ATOM 791 C C . CYS A 1 101 ? 3.999 1.355 -4.098 1.00 94.00 101 CYS A C 1
ATOM 793 O O . CYS A 1 101 ? 4.250 2.506 -3.731 1.00 94.00 101 CYS A O 1
ATOM 795 N N . GLN A 1 102 ? 3.868 1.001 -5.375 1.00 91.38 102 GLN A N 1
ATOM 796 C CA . GLN A 1 102 ? 3.676 1.975 -6.447 1.00 91.38 102 GLN A CA 1
ATOM 797 C C . GLN A 1 102 ? 2.187 2.285 -6.526 1.00 91.38 102 GLN A C 1
ATOM 799 O O . GLN A 1 102 ? 1.366 1.364 -6.482 1.00 91.38 102 GLN A O 1
ATOM 804 N N . LEU A 1 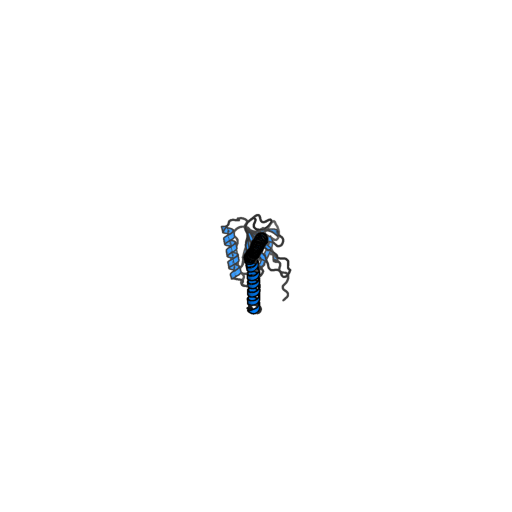103 ? 1.858 3.568 -6.609 1.00 89.75 103 LEU A N 1
ATOM 805 C CA . LEU A 1 103 ? 0.488 4.049 -6.615 1.00 89.75 103 LEU A CA 1
ATOM 806 C C . LEU A 1 103 ? 0.130 4.587 -7.992 1.00 89.75 103 LEU A C 1
ATOM 808 O O . LEU A 1 103 ? 0.970 5.194 -8.661 1.00 89.75 10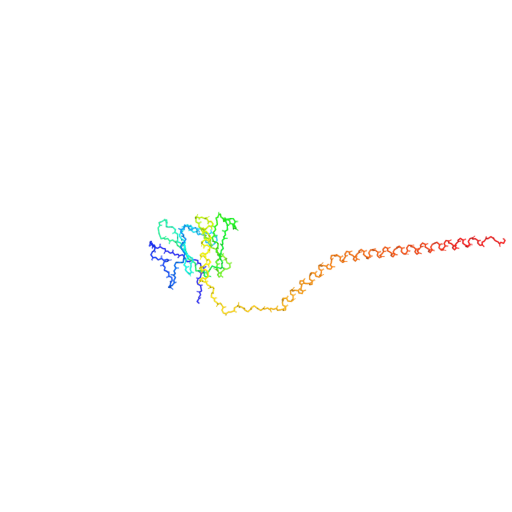3 LEU A O 1
ATOM 812 N N . ASP A 1 104 ? -1.120 4.368 -8.377 1.00 84.44 104 ASP A N 1
ATOM 813 C CA . ASP A 1 104 ? -1.659 4.915 -9.612 1.00 84.44 104 ASP A CA 1
ATOM 814 C C . ASP A 1 104 ? -1.921 6.421 -9.462 1.00 84.44 104 ASP A C 1
ATOM 816 O O . ASP A 1 104 ? -2.312 6.895 -8.390 1.00 84.44 104 ASP A O 1
ATOM 820 N N . ASN A 1 105 ? -1.676 7.175 -10.530 1.00 71.62 105 ASN A N 1
ATOM 821 C CA . ASN A 1 105 ? -1.873 8.618 -10.590 1.00 71.62 105 ASN A CA 1
ATOM 822 C C . ASN A 1 105 ? -2.183 9.034 -12.035 1.00 71.62 105 ASN A C 1
ATOM 824 O O . ASN A 1 105 ? -1.476 8.651 -12.962 1.00 71.62 105 ASN A O 1
ATOM 828 N N . GLU A 1 106 ? -3.213 9.864 -12.217 1.00 63.81 106 GLU A N 1
ATOM 829 C CA . GLU A 1 106 ? -3.590 10.422 -13.526 1.00 63.81 106 GLU A CA 1
ATOM 830 C C . GLU A 1 106 ? -2.544 11.418 -14.074 1.00 63.81 106 GLU A C 1
ATOM 832 O O . GLU A 1 106 ? -2.519 11.689 -15.275 1.00 63.81 106 GLU A O 1
ATOM 837 N N . GLU A 1 107 ? -1.681 11.975 -13.216 1.00 62.47 107 GLU A N 1
ATOM 838 C CA . GLU A 1 107 ? -0.533 12.798 -13.619 1.00 62.47 107 GLU A CA 1
ATOM 839 C C . GLU A 1 107 ? 0.749 11.936 -13.691 1.00 62.47 107 GLU A C 1
ATOM 841 O O . GLU A 1 107 ? 0.946 11.054 -12.860 1.00 62.47 107 GLU A O 1
ATOM 846 N N . GLU A 1 108 ? 1.654 12.202 -14.649 1.00 55.50 108 GLU A N 1
ATOM 847 C CA . GLU A 1 108 ? 2.866 11.386 -14.938 1.00 55.50 108 GLU A CA 1
ATOM 848 C C . GLU A 1 108 ? 3.887 11.265 -13.771 1.00 55.50 108 GLU A C 1
ATOM 850 O O . GLU A 1 108 ? 4.913 10.590 -13.896 1.00 55.50 108 GLU A O 1
ATOM 855 N N . ASP A 1 109 ? 3.615 11.900 -12.629 1.00 63.84 109 ASP A N 1
ATOM 856 C CA . ASP A 1 109 ? 4.368 11.760 -11.386 1.00 63.84 109 ASP A CA 1
ATOM 857 C C . ASP A 1 109 ? 3.953 10.476 -10.643 1.00 63.84 109 ASP A C 1
ATOM 859 O O . ASP A 1 109 ? 2.923 10.426 -9.966 1.00 63.84 109 ASP A O 1
ATOM 863 N N . TYR A 1 110 ? 4.794 9.441 -10.710 1.00 64.88 110 TYR A N 1
ATOM 864 C CA . TYR A 1 110 ? 4.615 8.210 -9.933 1.00 64.88 110 TYR A CA 1
ATOM 865 C C . TYR A 1 110 ? 4.673 8.485 -8.423 1.00 64.88 110 TYR A C 1
ATOM 867 O O . TYR A 1 110 ? 5.741 8.780 -7.875 1.00 64.88 110 TYR A O 1
ATOM 875 N N . TYR A 1 111 ? 3.547 8.322 -7.726 1.00 84.88 111 TYR A N 1
ATOM 876 C CA . TYR A 1 111 ? 3.535 8.313 -6.266 1.00 84.88 111 TYR A CA 1
ATOM 877 C C . TYR A 1 111 ? 3.939 6.941 -5.717 1.00 84.88 111 TYR A C 1
ATOM 879 O O . TYR A 1 111 ? 3.596 5.888 -6.254 1.00 84.88 111 TYR A O 1
ATOM 887 N N . GLU A 1 112 ? 4.659 6.955 -4.599 1.00 88.75 112 GLU A N 1
ATOM 888 C CA . GLU A 1 112 ? 5.022 5.755 -3.851 1.00 88.75 112 GLU A CA 1
ATOM 889 C C . GLU A 1 112 ? 4.559 5.852 -2.393 1.00 88.75 112 GLU A C 1
ATOM 891 O O . GLU A 1 112 ? 4.470 6.929 -1.797 1.00 88.75 112 GLU A O 1
ATOM 896 N N . MET A 1 113 ? 4.299 4.692 -1.799 1.00 91.75 113 MET A N 1
ATOM 897 C CA . MET A 1 113 ? 4.089 4.525 -0.366 1.00 91.75 113 MET A CA 1
ATOM 898 C C . MET A 1 113 ? 5.053 3.456 0.148 1.00 91.75 113 MET A C 1
ATOM 900 O O . MET A 1 113 ? 5.123 2.353 -0.395 1.00 91.75 113 MET A O 1
ATOM 904 N N . ARG A 1 114 ? 5.784 3.753 1.227 1.00 92.88 114 ARG A N 1
ATOM 905 C CA . ARG A 1 114 ? 6.651 2.784 1.914 1.00 92.88 114 ARG A CA 1
ATOM 906 C C . ARG A 1 114 ? 6.117 2.532 3.319 1.00 92.88 114 ARG A C 1
ATOM 908 O O . ARG A 1 114 ? 6.122 3.422 4.169 1.00 92.88 114 ARG A O 1
ATOM 915 N N . VAL A 1 115 ? 5.688 1.299 3.564 1.00 94.69 115 VAL A N 1
ATOM 916 C CA . VAL A 1 115 ? 5.149 0.828 4.846 1.00 94.69 115 VAL A CA 1
ATOM 917 C C . VAL A 1 115 ? 6.273 0.111 5.593 1.00 94.69 115 VAL A C 1
ATOM 919 O O . VAL A 1 115 ? 6.675 -0.989 5.209 1.00 94.69 115 VAL A O 1
ATOM 922 N N . ILE A 1 116 ? 6.828 0.746 6.629 1.00 93.81 116 ILE A N 1
ATOM 923 C CA . ILE A 1 116 ? 8.034 0.287 7.337 1.00 93.81 116 ILE A CA 1
ATOM 924 C C . ILE A 1 116 ? 7.655 -0.214 8.743 1.00 93.81 116 ILE A C 1
ATOM 926 O O . ILE A 1 116 ? 7.419 0.606 9.635 1.00 93.81 116 ILE A O 1
ATOM 930 N N . PRO A 1 117 ? 7.606 -1.535 9.004 1.00 94.06 117 PRO A N 1
ATOM 931 C CA . PRO A 1 117 ? 7.398 -2.057 10.355 1.00 94.06 117 PRO A CA 1
ATOM 932 C C . PRO A 1 117 ? 8.557 -1.660 11.279 1.00 94.06 117 PRO A C 1
ATOM 934 O O . PRO A 1 117 ? 9.719 -1.898 10.952 1.00 94.06 117 PRO A O 1
ATOM 937 N N . THR A 1 118 ? 8.266 -1.099 12.457 1.00 90.94 118 THR A N 1
ATOM 938 C CA . THR A 1 118 ? 9.318 -0.695 13.413 1.00 90.94 118 THR A CA 1
ATOM 939 C C . THR A 1 118 ? 10.066 -1.901 13.981 1.00 90.94 118 THR A C 1
ATOM 941 O O . THR A 1 118 ? 11.278 -1.861 14.178 1.00 90.94 118 THR A O 1
ATOM 944 N N . GLU A 1 119 ? 9.349 -3.003 14.204 1.00 82.12 119 GLU A N 1
ATOM 945 C CA . GLU A 1 119 ? 9.893 -4.304 14.603 1.00 82.12 119 GLU A CA 1
ATOM 946 C C . GLU A 1 119 ? 10.281 -5.115 13.357 1.00 82.12 119 GLU A C 1
ATOM 948 O O . GLU A 1 119 ? 9.688 -6.158 13.072 1.00 82.12 119 GLU A O 1
ATOM 953 N N . GLY A 1 120 ? 11.229 -4.583 12.575 1.00 69.38 120 GLY A N 1
ATOM 954 C CA . GLY A 1 120 ? 11.615 -5.034 11.229 1.00 69.38 120 GLY A CA 1
ATOM 955 C C . GLY A 1 120 ? 12.244 -6.433 11.139 1.00 69.38 120 GLY A C 1
ATOM 956 O O . GLY A 1 120 ? 13.363 -6.588 10.656 1.00 69.38 120 GLY A O 1
ATOM 957 N N . THR A 1 121 ? 11.536 -7.465 11.599 1.00 83.06 121 THR A N 1
ATOM 958 C CA . THR A 1 121 ? 11.903 -8.869 11.404 1.00 83.06 121 THR A CA 1
ATOM 959 C C . THR A 1 121 ? 11.405 -9.368 10.048 1.00 83.06 121 THR A C 1
ATOM 961 O O . THR A 1 121 ? 10.356 -8.944 9.553 1.00 83.06 121 THR A O 1
ATOM 964 N N . ALA A 1 122 ? 12.122 -10.330 9.463 1.00 85.88 122 ALA A N 1
ATOM 965 C CA . ALA A 1 122 ? 11.715 -10.954 8.205 1.00 85.88 122 ALA A CA 1
ATOM 966 C C . ALA A 1 122 ? 10.323 -11.612 8.286 1.00 85.88 122 ALA A C 1
ATOM 968 O O . ALA A 1 122 ? 9.577 -11.574 7.309 1.00 85.88 122 ALA A O 1
ATOM 969 N N . THR A 1 123 ? 9.953 -12.175 9.441 1.00 90.25 123 THR A N 1
ATOM 970 C CA . THR A 1 123 ? 8.624 -12.756 9.679 1.00 90.25 123 THR A CA 1
ATOM 971 C C . THR A 1 123 ? 7.533 -11.690 9.647 1.00 90.25 123 THR A C 1
ATOM 973 O O . THR A 1 123 ? 6.585 -11.838 8.883 1.00 90.25 123 THR A O 1
ATOM 976 N N . THR A 1 124 ? 7.695 -10.591 10.397 1.00 92.19 124 THR A N 1
ATOM 977 C CA . THR A 1 124 ? 6.741 -9.465 10.427 1.00 92.19 124 THR A CA 1
ATOM 978 C C . THR A 1 124 ? 6.452 -8.950 9.017 1.00 92.19 124 THR A C 1
ATOM 980 O O . THR A 1 124 ? 5.298 -8.770 8.635 1.00 92.19 124 THR A O 1
ATOM 983 N N . LEU A 1 125 ? 7.511 -8.762 8.226 1.00 93.50 125 LEU A N 1
ATOM 984 C CA . LEU A 1 125 ? 7.417 -8.267 6.858 1.00 93.50 125 LEU A CA 1
ATOM 985 C C . LEU A 1 125 ? 6.757 -9.274 5.906 1.00 93.50 125 LEU A C 1
ATOM 987 O O . LEU A 1 125 ? 5.980 -8.878 5.046 1.00 93.50 125 LEU A O 1
ATOM 991 N N . SER A 1 126 ? 7.035 -10.570 6.075 1.00 94.81 126 SER A N 1
ATOM 992 C CA . SER A 1 126 ? 6.440 -11.634 5.253 1.00 94.81 126 SER A CA 1
ATOM 993 C C . SER A 1 126 ? 4.943 -11.795 5.531 1.00 94.81 126 SER A C 1
ATOM 995 O O . SER A 1 126 ? 4.166 -11.983 4.599 1.00 94.81 126 SER A O 1
ATOM 997 N N . THR A 1 127 ? 4.524 -11.681 6.797 1.00 95.81 127 THR A N 1
ATOM 998 C CA . THR A 1 127 ? 3.106 -11.667 7.187 1.00 95.81 127 THR A CA 1
ATOM 999 C C . THR A 1 127 ? 2.386 -10.446 6.620 1.00 95.81 127 THR A C 1
ATOM 1001 O O . THR A 1 127 ? 1.320 -10.602 6.032 1.00 95.81 127 THR A O 1
ATOM 1004 N N . LEU A 1 128 ? 2.979 -9.252 6.738 1.00 96.12 128 LEU A N 1
ATOM 1005 C CA . LEU A 1 128 ? 2.405 -8.028 6.180 1.00 96.12 128 LEU A CA 1
ATOM 1006 C C . LEU A 1 128 ? 2.289 -8.109 4.649 1.00 96.12 128 LEU A C 1
ATOM 1008 O O . LEU A 1 128 ? 1.230 -7.811 4.110 1.00 96.12 128 LEU A O 1
ATOM 1012 N N . TYR A 1 129 ? 3.335 -8.574 3.956 1.00 97.00 129 TYR A N 1
ATOM 1013 C CA . TYR A 1 129 ? 3.306 -8.787 2.506 1.00 97.00 129 TYR A CA 1
ATOM 1014 C C . TYR A 1 129 ? 2.207 -9.771 2.088 1.00 97.00 129 TYR A C 1
ATOM 1016 O O . TYR A 1 129 ? 1.444 -9.472 1.177 1.00 97.00 129 TYR A O 1
ATOM 1024 N N . LYS A 1 130 ? 2.070 -10.911 2.782 1.00 97.62 130 LYS A N 1
ATOM 1025 C CA . LYS A 1 130 ? 1.009 -11.877 2.469 1.00 97.62 130 LYS A CA 1
ATOM 1026 C C . LYS A 1 130 ? -0.383 -11.264 2.655 1.00 97.62 130 LYS A C 1
ATOM 1028 O O . LYS A 1 130 ? -1.213 -11.432 1.772 1.00 97.62 130 LYS A O 1
ATOM 1033 N N . ALA A 1 131 ? -0.598 -10.479 3.712 1.00 97.12 131 ALA A N 1
ATOM 1034 C CA . ALA A 1 131 ? -1.863 -9.778 3.915 1.00 97.12 131 ALA A CA 1
ATOM 1035 C C . ALA A 1 131 ? -2.159 -8.737 2.812 1.00 97.12 131 ALA A C 1
ATOM 1037 O O . ALA A 1 131 ? -3.312 -8.591 2.419 1.00 97.12 131 ALA A O 1
ATOM 1038 N N . PHE A 1 132 ? -1.141 -8.059 2.263 1.00 97.19 132 PHE A N 1
ATOM 1039 C CA . PHE A 1 132 ? -1.301 -7.223 1.063 1.00 97.19 132 PHE A CA 1
ATOM 1040 C C . PHE A 1 132 ? -1.729 -8.049 -0.162 1.00 97.19 132 PHE A C 1
ATOM 1042 O O . PHE A 1 132 ? -2.660 -7.653 -0.857 1.00 97.19 132 PHE A O 1
ATOM 1049 N N . CYS A 1 133 ? -1.103 -9.206 -0.406 1.00 96.44 133 CYS A N 1
ATOM 1050 C CA . CYS A 1 133 ? -1.499 -10.088 -1.509 1.00 96.44 133 CYS A CA 1
ATOM 1051 C C . CYS A 1 133 ? -2.941 -10.596 -1.353 1.00 96.44 133 CYS A C 1
ATOM 1053 O O . CYS A 1 133 ? -3.680 -10.627 -2.331 1.00 96.44 133 CYS A O 1
ATOM 1055 N N . ASP A 1 134 ? -3.341 -10.970 -0.134 1.00 96.44 134 ASP A N 1
ATOM 1056 C CA . ASP A 1 134 ? -4.686 -11.477 0.161 1.00 96.44 134 ASP A CA 1
ATOM 1057 C C . ASP A 1 134 ? -5.767 -10.412 -0.080 1.00 96.44 134 ASP A C 1
ATOM 1059 O O . ASP A 1 134 ? -6.830 -10.723 -0.610 1.00 96.44 134 ASP A O 1
ATOM 1063 N N . VAL A 1 135 ? -5.504 -9.146 0.267 1.00 95.12 135 VAL A N 1
ATOM 1064 C CA . VAL A 1 135 ? -6.452 -8.046 0.012 1.00 95.12 135 VAL A CA 1
ATOM 1065 C C . VAL A 1 135 ? -6.459 -7.635 -1.462 1.00 95.12 135 VAL A C 1
ATOM 1067 O O . VAL A 1 135 ? -7.526 -7.322 -1.985 1.00 95.12 135 VAL A O 1
ATOM 1070 N N . ALA A 1 136 ? -5.325 -7.704 -2.166 1.00 93.69 136 ALA A N 1
ATOM 1071 C CA . ALA A 1 136 ? -5.298 -7.512 -3.618 1.00 93.69 136 ALA A CA 1
ATOM 1072 C C . ALA A 1 136 ? -6.132 -8.583 -4.353 1.00 93.69 136 ALA A C 1
ATOM 1074 O O . ALA A 1 136 ? -6.876 -8.254 -5.267 1.00 93.69 136 ALA A O 1
ATOM 1075 N N . GLU A 1 137 ? -6.107 -9.843 -3.902 1.00 93.25 137 GLU A N 1
ATOM 1076 C CA . GLU A 1 137 ? -6.967 -10.914 -4.440 1.00 93.25 137 GLU A CA 1
ATOM 1077 C C . GLU A 1 137 ? -8.473 -10.649 -4.204 1.00 93.25 137 GLU A C 1
ATOM 1079 O O . GLU A 1 137 ? -9.311 -11.083 -4.993 1.00 93.25 137 GLU A O 1
ATOM 1084 N N . MET A 1 138 ? -8.832 -9.892 -3.157 1.00 90.88 138 MET A N 1
ATOM 1085 C CA . MET A 1 138 ? -10.214 -9.456 -2.890 1.00 90.88 138 MET A CA 1
ATOM 1086 C C . MET A 1 138 ? -10.644 -8.214 -3.684 1.00 90.88 138 MET A C 1
ATOM 1088 O O . MET A 1 138 ? -11.840 -7.931 -3.744 1.00 90.88 138 MET A O 1
ATOM 1092 N N . ASN A 1 139 ? -9.698 -7.480 -4.276 1.00 89.94 139 ASN A N 1
ATOM 1093 C CA . ASN A 1 139 ? -9.932 -6.249 -5.031 1.00 89.94 139 ASN A CA 1
ATOM 1094 C C . ASN A 1 139 ? -9.340 -6.384 -6.445 1.00 89.94 139 ASN A C 1
ATOM 1096 O O . ASN A 1 139 ? -8.379 -5.681 -6.761 1.00 89.94 139 ASN A O 1
ATOM 1100 N N . PRO A 1 140 ? -9.864 -7.300 -7.285 1.00 86.44 140 PRO A N 1
ATOM 1101 C CA . PRO A 1 140 ? -9.468 -7.358 -8.684 1.00 86.44 140 PRO A CA 1
ATOM 1102 C C . PRO A 1 140 ? -9.850 -6.056 -9.392 1.00 86.44 140 PRO A C 1
ATOM 1104 O O . PRO A 1 140 ? -10.877 -5.446 -9.075 1.00 86.44 140 PRO A O 1
ATOM 1107 N N . ASP A 1 141 ? -9.047 -5.670 -10.380 1.00 79.44 141 ASP A N 1
ATOM 1108 C CA . ASP A 1 141 ? -9.357 -4.544 -11.256 1.00 79.44 141 ASP A CA 1
ATOM 1109 C C . ASP A 1 141 ? -10.727 -4.755 -11.933 1.00 79.44 141 ASP A C 1
ATOM 1111 O O . ASP A 1 141 ? -11.091 -5.895 -12.254 1.00 79.44 141 ASP A O 1
ATOM 1115 N N . PRO A 1 142 ? -11.525 -3.691 -12.144 1.00 75.06 142 PRO A N 1
ATOM 1116 C CA . PRO A 1 142 ? -12.788 -3.811 -12.847 1.00 75.06 142 PRO A CA 1
ATOM 1117 C C . PRO A 1 142 ? -12.511 -4.268 -14.281 1.00 75.06 142 PRO A C 1
ATOM 1119 O O . PRO A 1 142 ? -11.612 -3.750 -14.940 1.00 75.06 142 PRO A O 1
ATOM 1122 N N . GLU A 1 143 ? -13.302 -5.221 -14.776 1.00 68.50 143 GLU A N 1
ATOM 1123 C CA . GLU A 1 143 ? -13.203 -5.666 -16.166 1.00 68.50 143 GLU A CA 1
ATOM 1124 C C . GLU A 1 143 ? -13.495 -4.486 -17.106 1.00 68.50 143 GLU A C 1
ATOM 1126 O O . GLU A 1 143 ? -14.645 -4.075 -17.285 1.00 68.50 143 GLU A O 1
ATOM 1131 N N . GLU A 1 144 ? -12.447 -3.923 -17.707 1.00 61.72 144 GLU A N 1
ATOM 1132 C CA . GLU A 1 144 ? -12.591 -2.932 -18.763 1.00 61.72 144 GLU A CA 1
ATOM 1133 C C . GLU A 1 144 ? -13.039 -3.661 -20.041 1.00 61.72 144 GLU A C 1
ATOM 1135 O O . GLU A 1 144 ? -12.246 -4.317 -20.720 1.00 61.72 144 GLU A O 1
ATOM 1140 N N . GLU A 1 145 ? -14.342 -3.590 -20.350 1.00 53.78 145 GLU A N 1
ATOM 1141 C CA . GLU A 1 145 ? -14.948 -4.119 -21.584 1.00 53.78 145 GLU A CA 1
ATOM 1142 C C . GLU A 1 145 ? -14.398 -3.380 -22.830 1.00 53.78 145 GLU A C 1
ATOM 1144 O O . GLU A 1 145 ? -15.098 -2.576 -23.451 1.00 53.78 145 GLU A O 1
ATOM 1149 N N . GLY A 1 146 ? -13.137 -3.618 -23.210 1.00 55.16 146 GLY A N 1
ATOM 1150 C CA . GLY A 1 146 ? -12.486 -2.847 -24.274 1.00 55.16 146 GLY A CA 1
ATOM 1151 C C . GLY A 1 146 ? -11.212 -3.441 -24.876 1.00 55.16 146 GLY A C 1
ATOM 1152 O O . GLY A 1 146 ? -11.167 -3.651 -26.088 1.00 55.16 146 GLY A O 1
ATOM 1153 N N . GLU A 1 147 ? -10.172 -3.707 -24.079 1.00 53.59 147 GLU A N 1
ATOM 1154 C CA . GLU A 1 147 ? -8.800 -3.842 -24.611 1.00 53.59 147 GLU A CA 1
ATOM 1155 C C . GLU A 1 147 ? -8.137 -5.197 -24.306 1.00 53.59 147 GLU A C 1
ATOM 1157 O O . GLU A 1 147 ? -7.169 -5.312 -23.560 1.00 53.59 147 GLU A O 1
ATOM 1162 N N . GLY A 1 148 ? -8.664 -6.253 -24.936 1.00 49.66 148 GLY A N 1
ATOM 1163 C CA . GLY A 1 148 ? -8.136 -7.624 -24.841 1.00 49.66 148 GLY A CA 1
ATOM 1164 C C . GLY A 1 148 ? -7.922 -8.341 -26.179 1.00 49.66 148 GLY A C 1
ATOM 1165 O O . GLY A 1 148 ? -7.557 -9.519 -26.186 1.00 49.66 148 GLY A O 1
ATOM 1166 N N . ASP A 1 149 ? -8.142 -7.669 -27.314 1.00 51.34 149 ASP A N 1
ATOM 1167 C CA . ASP A 1 149 ? -7.913 -8.261 -28.635 1.00 51.34 149 ASP A CA 1
ATOM 1168 C C . ASP A 1 149 ? -6.407 -8.220 -28.948 1.00 51.34 149 ASP A C 1
ATOM 1170 O O . ASP A 1 149 ? -5.887 -7.284 -29.556 1.00 51.34 149 ASP A O 1
ATOM 1174 N N . PHE A 1 150 ? -5.674 -9.236 -28.475 1.00 57.56 150 PHE A N 1
ATOM 1175 C CA . PHE A 1 150 ? -4.282 -9.476 -28.857 1.00 57.56 150 PHE A CA 1
ATOM 1176 C C . PHE A 1 150 ? -4.221 -9.776 -30.361 1.00 57.56 150 PHE A C 1
ATOM 1178 O O . PHE A 1 150 ? -4.209 -10.938 -30.780 1.00 57.56 150 PHE A O 1
ATOM 1185 N N . ILE A 1 151 ? -4.157 -8.723 -31.182 1.00 54.81 151 ILE A N 1
ATOM 1186 C CA . ILE A 1 151 ? -3.966 -8.836 -32.627 1.00 54.81 151 ILE A CA 1
ATOM 1187 C C . ILE A 1 151 ? -2.581 -9.441 -32.871 1.00 54.81 151 ILE A C 1
ATOM 1189 O O . ILE A 1 151 ? -1.569 -8.744 -32.966 1.00 54.81 151 ILE A O 1
ATOM 1193 N N . PHE A 1 152 ? -2.541 -10.767 -33.011 1.00 53.88 152 PHE A N 1
ATOM 1194 C CA . PHE A 1 152 ? -1.412 -11.495 -33.574 1.00 53.88 152 PHE A CA 1
ATOM 1195 C C . PHE A 1 152 ? -1.256 -11.086 -35.041 1.00 53.88 152 PHE A C 1
ATOM 1197 O O . PHE A 1 152 ? -1.737 -11.754 -35.957 1.00 53.88 152 PHE A O 1
ATOM 1204 N N . ASN A 1 153 ? -0.570 -9.966 -35.273 1.00 64.62 153 ASN A N 1
ATOM 1205 C CA . ASN A 1 153 ? -0.173 -9.559 -36.607 1.00 64.62 153 ASN A CA 1
ATOM 1206 C C . ASN A 1 153 ? 0.951 -10.485 -37.097 1.00 64.62 153 ASN A C 1
ATOM 1208 O O . ASN A 1 153 ? 2.142 -10.225 -36.903 1.00 64.62 153 ASN A O 1
ATOM 1212 N N . GLU A 1 154 ? 0.555 -11.590 -37.731 1.00 64.62 154 GLU A N 1
ATOM 1213 C CA . GLU A 1 154 ? 1.458 -12.587 -38.310 1.00 64.62 154 GLU A CA 1
ATOM 1214 C C . GLU A 1 154 ? 2.474 -11.948 -39.278 1.00 64.62 154 GLU A C 1
ATOM 1216 O O . GLU A 1 154 ? 3.620 -12.393 -39.358 1.00 64.62 154 GLU A O 1
ATOM 1221 N N . GLU A 1 155 ? 2.101 -10.857 -39.958 1.00 67.25 155 GLU A N 1
ATOM 1222 C CA . GLU A 1 155 ? 2.981 -10.119 -40.868 1.00 67.25 155 GLU A CA 1
ATOM 1223 C C . GLU A 1 155 ? 4.075 -9.330 -40.125 1.00 67.25 155 GLU A C 1
ATOM 1225 O O . GLU A 1 155 ? 5.217 -9.279 -40.591 1.00 67.25 155 GLU A O 1
ATOM 1230 N N . GLU A 1 156 ? 3.791 -8.788 -38.937 1.00 70.25 156 GLU A N 1
ATOM 1231 C CA . GLU A 1 156 ? 4.801 -8.124 -38.103 1.00 70.25 156 GLU A CA 1
ATOM 1232 C C . GLU A 1 156 ? 5.782 -9.133 -37.494 1.00 70.25 156 GLU A C 1
ATOM 1234 O O . GLU A 1 156 ? 7.001 -8.947 -37.578 1.00 70.25 156 GLU A O 1
ATOM 1239 N N . VAL A 1 157 ? 5.267 -10.234 -36.935 1.00 69.75 157 VAL A N 1
ATOM 1240 C CA . VAL A 1 157 ? 6.094 -11.307 -36.360 1.00 69.75 157 VAL A CA 1
ATOM 1241 C C . VAL A 1 157 ? 7.004 -11.906 -37.436 1.00 69.75 157 VAL A C 1
ATOM 1243 O O . VAL A 1 157 ? 8.224 -11.972 -37.251 1.00 69.75 157 VAL A O 1
ATOM 1246 N N . ASN A 1 158 ? 6.452 -12.247 -38.606 1.00 73.38 158 ASN A N 1
ATOM 1247 C CA . ASN A 1 158 ? 7.244 -12.737 -39.733 1.00 73.38 158 ASN A CA 1
ATOM 1248 C C . ASN A 1 158 ? 8.212 -11.668 -40.261 1.00 73.38 158 ASN A C 1
ATOM 1250 O O . ASN A 1 158 ? 9.360 -11.992 -40.569 1.00 73.38 158 ASN A O 1
ATOM 1254 N N . GLY A 1 159 ? 7.812 -10.396 -40.320 1.00 72.69 159 GLY A N 1
ATOM 1255 C CA . GLY A 1 159 ? 8.682 -9.288 -40.716 1.00 72.69 159 GLY A CA 1
ATOM 1256 C C . GLY A 1 159 ? 9.902 -9.132 -39.802 1.00 72.69 159 GLY A C 1
ATOM 1257 O O . GLY A 1 159 ? 11.029 -8.982 -40.284 1.00 72.69 159 GLY A O 1
ATOM 1258 N N . ASN A 1 160 ? 9.705 -9.235 -38.488 1.00 71.75 160 ASN A N 1
ATOM 1259 C CA . ASN A 1 160 ? 10.774 -9.129 -37.497 1.00 71.75 160 ASN A CA 1
ATOM 1260 C C . ASN A 1 160 ? 11.690 -10.366 -37.500 1.00 71.75 160 ASN A C 1
ATOM 1262 O O . ASN A 1 160 ? 12.913 -10.207 -37.513 1.00 71.75 160 ASN A O 1
ATOM 1266 N N . ILE A 1 161 ? 11.141 -11.580 -37.633 1.00 76.88 161 ILE A N 1
ATOM 1267 C CA . ILE A 1 161 ? 11.934 -12.809 -37.826 1.00 76.88 161 ILE A CA 1
ATOM 1268 C C . ILE A 1 161 ? 12.767 -12.727 -39.118 1.00 76.88 161 ILE A C 1
ATOM 1270 O O . ILE A 1 161 ? 13.961 -13.022 -39.104 1.00 76.88 161 ILE A O 1
ATOM 1274 N N . GLN A 1 162 ? 12.191 -12.262 -40.231 1.00 72.56 162 GLN A N 1
ATOM 1275 C CA . GLN A 1 162 ? 12.904 -12.110 -41.507 1.00 72.56 162 GLN A CA 1
ATOM 1276 C C . GLN A 1 162 ? 14.001 -11.032 -41.454 1.00 72.56 162 GLN A C 1
ATOM 1278 O O . GLN A 1 162 ? 15.057 -11.203 -42.070 1.00 72.56 162 GLN A O 1
ATOM 1283 N N . ARG A 1 163 ? 13.804 -9.939 -40.701 1.00 73.62 163 ARG A N 1
ATOM 1284 C CA . ARG A 1 163 ? 14.865 -8.950 -40.426 1.00 73.62 163 ARG A CA 1
ATOM 1285 C C . ARG A 1 163 ? 15.992 -9.560 -39.593 1.00 73.62 163 ARG A C 1
ATOM 1287 O O . ARG A 1 163 ? 17.152 -9.429 -39.981 1.00 73.62 163 ARG A O 1
ATOM 1294 N N . MET A 1 164 ? 15.664 -10.272 -38.515 1.00 72.88 164 MET A N 1
ATOM 1295 C CA . MET A 1 164 ? 16.647 -10.905 -37.631 1.00 72.88 164 MET A CA 1
ATOM 1296 C C . MET A 1 164 ? 17.464 -11.980 -38.363 1.00 72.88 164 MET A C 1
ATOM 1298 O O . MET A 1 164 ? 18.693 -11.960 -38.315 1.00 72.88 164 MET A O 1
ATOM 1302 N N . LEU A 1 165 ? 16.812 -12.857 -39.135 1.00 72.75 165 LEU A N 1
ATOM 1303 C CA . LEU A 1 165 ? 17.484 -13.853 -39.977 1.00 72.75 165 LEU A CA 1
ATOM 1304 C C . LEU A 1 165 ? 18.377 -13.200 -41.040 1.00 72.75 165 LEU A C 1
ATOM 1306 O O . LEU A 1 165 ? 19.495 -13.662 -41.266 1.00 72.75 165 LEU A O 1
ATOM 1310 N N . ARG A 1 166 ? 17.933 -12.102 -41.668 1.00 71.31 166 ARG A N 1
ATOM 1311 C CA . ARG A 1 166 ? 18.752 -11.342 -42.626 1.00 71.31 166 ARG A CA 1
ATOM 1312 C C . ARG A 1 166 ? 19.981 -10.724 -41.962 1.00 71.31 166 ARG A C 1
ATOM 1314 O O . ARG A 1 166 ? 21.052 -10.732 -42.573 1.00 71.31 166 ARG A O 1
ATOM 1321 N N . GLN A 1 167 ? 19.848 -10.211 -40.742 1.00 67.06 167 GLN A N 1
ATOM 1322 C CA . GLN A 1 167 ? 20.963 -9.651 -39.986 1.00 67.06 167 GLN A CA 1
ATOM 1323 C C . GLN A 1 167 ? 21.974 -10.742 -39.606 1.00 67.06 167 GLN A C 1
ATOM 1325 O O . GLN A 1 167 ? 23.136 -10.629 -39.989 1.00 67.06 167 GLN A O 1
ATOM 1330 N N . ILE A 1 168 ? 21.521 -11.854 -39.014 1.00 68.56 168 ILE A N 1
ATOM 1331 C CA . ILE A 1 168 ? 22.364 -13.020 -38.688 1.00 68.56 168 ILE A CA 1
ATOM 1332 C C . ILE A 1 168 ? 23.080 -13.552 -39.940 1.00 68.56 168 ILE A C 1
ATOM 1334 O O . ILE A 1 168 ? 24.289 -13.773 -39.917 1.00 68.56 168 ILE A O 1
ATOM 1338 N N . TYR A 1 169 ? 22.374 -13.706 -41.065 1.00 65.81 169 TYR A N 1
ATOM 1339 C CA . TYR A 1 169 ? 22.975 -14.173 -42.318 1.00 65.81 169 TYR A CA 1
ATOM 1340 C C . TYR A 1 169 ? 24.043 -13.198 -42.848 1.00 65.81 169 TYR A C 1
ATOM 1342 O O . TYR A 1 169 ? 25.090 -13.623 -43.335 1.00 65.81 169 TYR A O 1
ATOM 1350 N N . THR A 1 170 ? 23.817 -11.888 -42.712 1.00 63.28 170 THR A N 1
ATOM 1351 C CA . THR A 1 170 ? 24.770 -10.845 -43.128 1.00 63.28 170 THR A CA 1
ATOM 1352 C C . THR A 1 170 ? 25.996 -10.788 -42.209 1.00 63.28 170 THR A C 1
ATOM 1354 O O . THR A 1 170 ? 27.122 -10.630 -42.682 1.00 63.28 170 THR A O 1
ATOM 1357 N N . GLU A 1 171 ? 25.814 -10.958 -40.903 1.00 58.34 171 GLU A N 1
ATOM 1358 C CA . GLU A 1 171 ? 26.902 -10.957 -39.923 1.00 58.34 171 GLU A CA 1
ATOM 1359 C C . GLU A 1 171 ? 27.748 -12.241 -40.035 1.00 58.34 171 GLU A C 1
ATOM 1361 O O . GLU A 1 171 ? 28.970 -12.159 -40.194 1.00 58.34 171 GLU A O 1
ATOM 1366 N N . CYS A 1 172 ? 27.128 -13.424 -40.121 1.00 53.03 172 CYS A N 1
ATOM 1367 C CA . CYS A 1 172 ? 27.847 -14.692 -40.295 1.00 53.03 172 CYS A CA 1
ATOM 1368 C C . CYS A 1 172 ? 28.611 -14.795 -41.629 1.00 53.03 172 CYS A C 1
ATOM 1370 O O . CYS A 1 172 ? 29.762 -15.240 -41.632 1.00 53.03 172 CYS A O 1
ATOM 1372 N N . LEU A 1 173 ? 28.052 -14.359 -42.771 1.00 55.44 173 LEU A N 1
ATOM 1373 C CA . LEU A 1 173 ? 28.770 -14.456 -44.057 1.00 55.44 173 LEU A CA 1
ATOM 1374 C C . LEU A 1 173 ? 29.985 -13.516 -44.167 1.00 55.44 173 LEU A C 1
ATOM 1376 O O . LEU A 1 173 ? 30.801 -13.670 -45.082 1.00 55.44 173 LEU A O 1
ATOM 1380 N N . THR A 1 174 ? 30.129 -12.530 -43.276 1.00 57.69 174 THR A N 1
ATOM 1381 C CA . THR A 1 174 ? 31.143 -11.476 -43.429 1.00 57.69 174 THR A CA 1
ATOM 1382 C C . THR A 1 174 ? 32.414 -11.670 -42.600 1.00 57.69 174 THR A C 1
ATOM 1384 O O . THR A 1 174 ? 33.413 -11.005 -42.891 1.00 57.69 174 THR A O 1
ATOM 1387 N N . GLY A 1 175 ? 32.435 -12.626 -41.667 1.00 55.91 175 GLY A N 1
ATOM 1388 C CA . GLY A 1 175 ? 33.632 -13.027 -40.920 1.00 55.91 175 GLY A CA 1
ATOM 1389 C C . GLY A 1 175 ? 34.513 -14.029 -41.677 1.00 55.91 175 GLY A C 1
ATOM 1390 O O . GLY A 1 175 ? 35.506 -13.668 -42.318 1.00 55.91 175 GLY A O 1
ATOM 1391 N N . GLU A 1 176 ? 34.158 -15.311 -41.595 1.00 56.88 176 GLU A N 1
ATOM 1392 C CA . GLU A 1 176 ? 35.048 -16.424 -41.956 1.00 56.88 176 GLU A CA 1
ATOM 1393 C C . GLU A 1 176 ? 35.215 -16.604 -43.470 1.00 56.88 176 GLU A C 1
ATOM 1395 O O . GLU A 1 176 ? 36.347 -16.672 -43.963 1.00 56.88 176 GLU A O 1
ATOM 1400 N N . LEU A 1 177 ? 34.116 -16.562 -44.237 1.00 56.66 177 LEU A N 1
ATOM 1401 C CA . LEU A 1 177 ? 34.164 -16.676 -45.701 1.00 56.66 177 LEU A CA 1
ATOM 1402 C C . LEU A 1 177 ? 35.019 -15.568 -46.338 1.00 56.66 177 LEU A C 1
ATOM 1404 O O . LEU A 1 177 ? 35.765 -15.831 -47.280 1.00 56.66 177 LEU A O 1
ATOM 1408 N N . ARG A 1 178 ? 34.998 -14.340 -45.796 1.00 60.31 178 ARG A N 1
ATOM 1409 C CA . ARG A 1 178 ? 35.853 -13.238 -46.279 1.00 60.31 178 ARG A CA 1
ATOM 1410 C C . ARG A 1 178 ? 37.338 -13.453 -45.991 1.00 60.31 178 ARG A C 1
ATOM 1412 O O . ARG A 1 178 ? 38.176 -12.875 -46.687 1.00 60.31 178 ARG A O 1
ATOM 1419 N N . HIS A 1 179 ? 37.696 -14.203 -44.952 1.00 60.97 179 HIS A N 1
ATOM 1420 C CA . HIS A 1 179 ? 39.093 -14.525 -44.664 1.00 60.97 179 HIS A CA 1
ATOM 1421 C C . HIS A 1 179 ? 39.580 -15.677 -45.550 1.00 60.97 179 HIS A C 1
ATOM 1423 O O . HIS A 1 179 ? 40.657 -15.573 -46.141 1.00 60.97 179 HIS A O 1
ATOM 1429 N N . GLN A 1 180 ? 38.752 -16.709 -45.731 1.00 68.38 180 GLN A N 1
ATOM 1430 C CA . GLN A 1 180 ? 39.059 -17.840 -46.605 1.00 68.38 180 GLN A CA 1
ATOM 1431 C C . GLN A 1 180 ? 39.159 -17.409 -48.078 1.00 68.38 180 GLN A C 1
ATOM 1433 O O . GLN A 1 180 ? 40.207 -17.582 -48.697 1.00 68.38 180 GLN A O 1
ATOM 1438 N N . LEU A 1 181 ? 38.166 -16.675 -48.595 1.00 65.88 181 LEU A N 1
ATOM 1439 C CA . LEU A 1 181 ? 38.180 -16.134 -49.960 1.00 65.88 181 LEU A CA 1
ATOM 1440 C C . LEU A 1 181 ? 39.389 -15.214 -50.222 1.00 65.88 181 LEU A C 1
ATOM 1442 O O . LEU A 1 181 ? 39.907 -15.174 -51.340 1.00 65.88 181 LEU A O 1
ATOM 1446 N N . ARG A 1 182 ? 39.886 -14.488 -49.208 1.00 70.00 182 ARG A N 1
ATOM 1447 C CA . ARG A 1 182 ? 41.131 -13.705 -49.324 1.00 70.00 182 ARG A CA 1
ATOM 1448 C C . ARG A 1 182 ? 42.372 -14.594 -49.403 1.00 70.00 182 ARG A C 1
ATOM 1450 O O . ARG A 1 182 ? 43.229 -14.324 -50.244 1.00 70.00 182 ARG A O 1
ATOM 1457 N N . LYS A 1 183 ? 42.470 -15.648 -48.584 1.00 74.69 183 LYS A N 1
ATOM 1458 C CA . LYS A 1 183 ? 43.569 -16.631 -48.650 1.00 74.69 183 LYS A CA 1
ATOM 1459 C C . LYS A 1 183 ? 43.614 -17.340 -50.004 1.00 74.69 183 LYS A C 1
ATOM 1461 O O . LYS A 1 183 ? 44.691 -17.440 -50.596 1.00 74.69 183 LYS A O 1
ATOM 1466 N N . ASP A 1 184 ? 42.465 -17.757 -50.522 1.00 75.75 184 ASP A N 1
ATOM 1467 C CA . ASP A 1 184 ? 42.377 -18.517 -51.771 1.00 75.75 184 ASP A CA 1
ATOM 1468 C C . ASP A 1 184 ? 42.755 -17.646 -52.978 1.00 75.75 184 ASP A C 1
ATOM 1470 O O . ASP A 1 184 ? 43.617 -18.025 -53.774 1.00 75.75 184 ASP A O 1
ATOM 1474 N N . ASN A 1 185 ? 42.247 -16.408 -53.049 1.00 71.31 185 ASN A N 1
ATOM 1475 C CA . ASN A 1 185 ? 42.652 -15.439 -54.077 1.00 71.31 185 ASN A CA 1
ATOM 1476 C C . ASN A 1 185 ? 44.152 -15.088 -54.023 1.00 71.31 185 ASN A C 1
ATOM 1478 O O . ASN A 1 185 ? 44.794 -14.929 -55.065 1.00 71.31 185 ASN A O 1
ATOM 1482 N N . LEU A 1 186 ? 44.740 -14.976 -52.825 1.00 72.81 186 LEU A N 1
ATOM 1483 C CA . LEU A 1 186 ? 46.178 -14.724 -52.680 1.00 72.81 186 LEU A CA 1
ATOM 1484 C C . LEU A 1 186 ? 47.016 -15.933 -53.132 1.00 72.81 186 LEU A C 1
ATOM 1486 O O . LEU A 1 186 ? 48.090 -15.767 -53.713 1.00 72.81 186 LEU A O 1
ATOM 1490 N N . THR A 1 187 ? 46.512 -17.144 -52.892 1.00 77.00 187 THR A N 1
ATOM 1491 C CA . THR A 1 187 ? 47.150 -18.407 -53.287 1.00 77.00 187 THR A CA 1
ATOM 1492 C C . THR A 1 187 ? 47.102 -18.601 -54.803 1.00 77.00 187 THR A C 1
ATOM 1494 O O . THR A 1 187 ? 48.133 -18.899 -55.408 1.00 77.00 187 THR A O 1
ATOM 1497 N N . MET A 1 188 ? 45.963 -18.315 -55.441 1.00 72.62 188 MET A N 1
ATOM 1498 C CA . MET A 1 188 ? 45.822 -18.342 -56.902 1.00 72.62 188 MET A CA 1
ATOM 1499 C C . MET A 1 188 ? 46.813 -17.395 -57.593 1.00 72.62 188 MET A C 1
ATOM 1501 O O . MET A 1 188 ? 47.585 -17.838 -58.445 1.00 72.62 188 MET A O 1
ATOM 1505 N N . LYS A 1 189 ? 46.914 -16.134 -57.143 1.00 74.50 189 LYS A N 1
ATOM 1506 C CA . LYS A 1 189 ? 47.890 -15.166 -57.686 1.00 74.50 189 LYS A CA 1
ATOM 1507 C C . LYS A 1 189 ? 49.347 -15.628 -57.544 1.00 74.50 189 LYS A C 1
ATOM 1509 O O . LYS A 1 189 ? 50.169 -15.359 -58.422 1.00 74.50 189 LYS A O 1
ATOM 1514 N N . ARG A 1 190 ? 49.691 -16.341 -56.463 1.00 73.56 190 ARG A N 1
ATOM 1515 C CA . ARG A 1 190 ? 51.030 -16.942 -56.293 1.00 73.56 190 ARG A CA 1
ATOM 1516 C C . ARG A 1 190 ? 51.274 -18.065 -57.302 1.00 73.56 190 ARG A C 1
ATOM 1518 O O . ARG A 1 190 ? 52.340 -18.092 -57.912 1.00 73.56 190 ARG A O 1
ATOM 1525 N N . LEU A 1 191 ? 50.302 -18.954 -57.512 1.00 71.38 191 LEU A N 1
ATOM 1526 C CA . LEU A 1 191 ? 50.407 -20.049 -58.483 1.00 71.38 191 LEU A CA 1
ATOM 1527 C C . LEU A 1 191 ? 50.545 -19.533 -59.922 1.00 71.38 191 LEU A C 1
ATOM 1529 O O . LEU A 1 191 ? 51.378 -20.040 -60.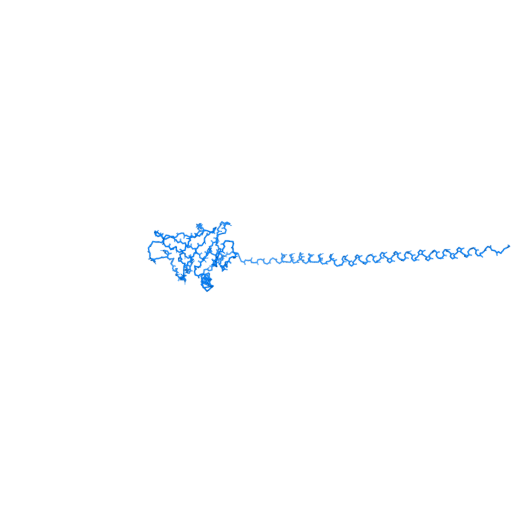672 1.00 71.38 191 LEU A O 1
ATOM 1533 N N . GLU A 1 192 ? 49.793 -18.499 -60.301 1.00 75.25 192 GLU A N 1
ATOM 1534 C CA . GLU A 1 192 ? 49.918 -17.830 -61.604 1.00 75.25 192 GLU A CA 1
ATOM 1535 C C . GLU A 1 192 ? 51.294 -17.179 -61.786 1.00 75.25 192 GLU A C 1
ATOM 1537 O O . GLU A 1 192 ? 51.957 -17.397 -62.803 1.00 75.25 192 GLU A O 1
ATOM 1542 N N . GLY A 1 193 ? 51.773 -16.447 -60.773 1.00 71.88 193 GLY A N 1
ATOM 1543 C CA . GLY A 1 193 ? 53.110 -15.853 -60.774 1.00 71.88 193 GLY A CA 1
ATOM 1544 C C . GLY A 1 193 ? 54.226 -16.894 -60.921 1.00 71.88 193 GLY A C 1
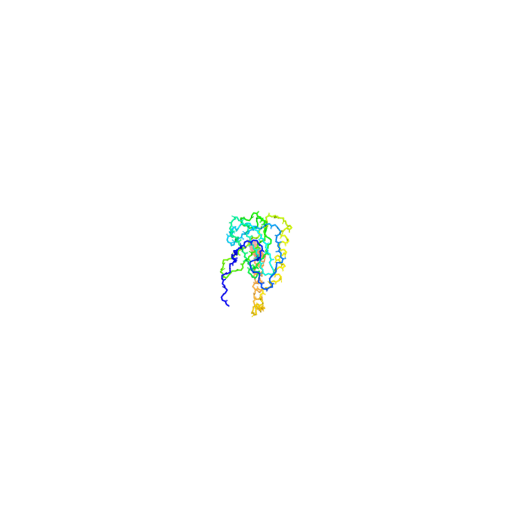ATOM 1545 O O . GLY A 1 193 ? 55.170 -16.680 -61.684 1.00 71.88 193 GLY A O 1
ATOM 1546 N N . THR A 1 194 ? 54.106 -18.043 -60.251 1.00 71.56 194 THR A N 1
ATOM 1547 C CA . THR A 1 194 ? 55.053 -19.161 -60.385 1.00 71.56 194 THR A CA 1
ATOM 1548 C C . THR A 1 194 ? 54.986 -19.788 -61.778 1.00 71.56 194 THR A C 1
ATOM 1550 O O . THR A 1 194 ? 56.025 -19.895 -62.425 1.00 71.56 194 THR A O 1
ATOM 1553 N N . LYS A 1 195 ? 53.791 -20.099 -62.304 1.00 74.88 195 LYS A N 1
ATOM 1554 C CA . LYS A 1 195 ? 53.616 -20.619 -63.678 1.00 74.88 195 LYS A CA 1
ATOM 1555 C C . LYS A 1 195 ? 54.231 -19.686 -64.729 1.00 74.88 195 LYS A C 1
ATOM 1557 O O . LYS A 1 195 ? 54.910 -20.151 -65.644 1.00 74.88 195 LYS A O 1
ATOM 1562 N N . MET A 1 196 ? 54.058 -18.372 -64.575 1.00 68.19 196 MET A N 1
ATOM 1563 C CA . MET A 1 196 ? 54.658 -17.368 -65.462 1.00 68.19 196 MET A CA 1
ATOM 1564 C C . MET A 1 196 ? 56.187 -17.302 -65.352 1.00 68.19 196 MET A C 1
ATOM 1566 O O . MET A 1 196 ? 56.854 -17.084 -66.365 1.00 68.19 196 MET A O 1
ATOM 1570 N N . LYS A 1 197 ? 56.763 -17.519 -64.161 1.00 70.19 197 LYS A N 1
ATOM 1571 C CA . LYS A 1 197 ? 58.221 -17.633 -63.984 1.00 70.19 197 LYS A CA 1
ATOM 1572 C C . LYS A 1 197 ? 58.769 -18.901 -64.636 1.00 70.19 197 LYS A C 1
ATOM 1574 O O . LYS A 1 197 ? 59.699 -18.790 -65.427 1.00 70.19 197 LYS A O 1
ATOM 1579 N N . THR A 1 198 ? 58.157 -20.063 -64.394 1.00 68.00 198 THR A N 1
ATOM 1580 C CA . THR A 1 198 ? 58.562 -21.335 -65.017 1.00 68.00 198 THR A CA 1
ATOM 1581 C C . THR A 1 198 ? 58.498 -21.248 -66.542 1.00 68.00 198 THR A C 1
ATOM 1583 O O . THR A 1 198 ? 59.477 -21.577 -67.200 1.00 68.00 198 THR A O 1
ATOM 1586 N N . LYS A 1 199 ? 57.415 -20.692 -67.110 1.00 72.44 199 LYS A N 1
ATOM 1587 C CA . LYS A 1 199 ? 57.287 -20.491 -68.564 1.00 72.44 199 LYS A CA 1
ATOM 1588 C C . LYS A 1 199 ? 58.344 -19.536 -69.136 1.00 72.44 199 LYS A C 1
ATOM 1590 O O . LYS A 1 199 ? 58.824 -19.752 -70.242 1.00 72.44 199 LYS A O 1
ATOM 1595 N N . LYS A 1 200 ? 58.724 -18.478 -68.407 1.00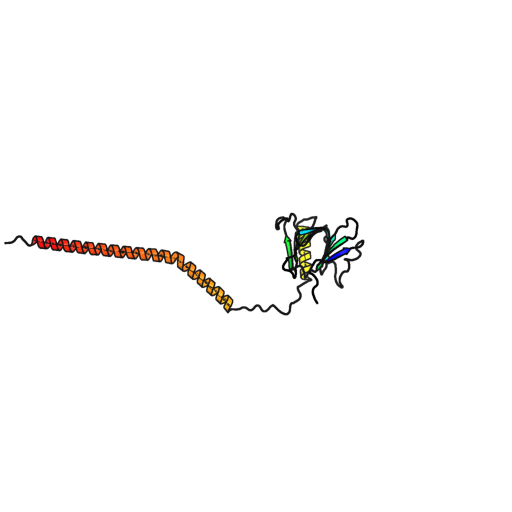 69.62 200 LYS A N 1
ATOM 1596 C CA . LYS A 1 200 ? 59.822 -17.583 -68.822 1.00 69.62 200 LYS A CA 1
ATOM 1597 C C . LYS A 1 200 ? 61.195 -18.250 -68.723 1.00 69.62 200 LYS A C 1
ATOM 1599 O O . LYS A 1 200 ? 62.057 -17.942 -69.539 1.00 69.62 200 LYS A O 1
ATOM 1604 N N . GLN A 1 201 ? 61.400 -19.130 -67.746 1.00 68.00 201 GLN A N 1
ATOM 1605 C CA . GLN A 1 201 ? 62.654 -19.858 -67.585 1.00 68.00 201 GLN A CA 1
ATOM 1606 C C . GLN A 1 201 ? 62.840 -20.902 -68.693 1.00 68.00 201 GLN A C 1
ATOM 1608 O O . GLN A 1 201 ? 63.865 -20.860 -69.366 1.00 68.00 201 GLN A O 1
ATOM 1613 N N . THR A 1 202 ? 61.829 -21.732 -68.973 1.00 65.31 202 THR A N 1
ATOM 1614 C CA . THR A 1 202 ? 61.896 -22.719 -70.065 1.00 65.31 202 THR A CA 1
ATOM 1615 C C . THR A 1 202 ? 62.109 -22.051 -71.425 1.00 65.31 202 THR A C 1
ATOM 1617 O O . THR A 1 202 ? 62.983 -22.468 -72.174 1.00 65.31 202 THR A O 1
ATOM 1620 N N . LEU A 1 203 ? 61.413 -20.942 -71.714 1.00 65.25 203 LEU A N 1
ATOM 1621 C CA . LEU A 1 203 ? 61.640 -20.165 -72.944 1.00 65.25 203 LEU A CA 1
ATOM 1622 C C . LEU A 1 203 ? 63.069 -19.600 -73.050 1.00 65.25 203 LEU A C 1
ATOM 1624 O O . LEU A 1 203 ? 63.579 -19.459 -74.157 1.00 65.25 203 LEU A O 1
ATOM 1628 N N . LYS A 1 204 ? 63.715 -19.270 -71.921 1.00 68.88 204 LYS A N 1
ATOM 1629 C CA . LYS A 1 204 ? 65.103 -18.781 -71.890 1.00 68.88 204 LYS A CA 1
ATOM 1630 C C . LYS A 1 204 ? 66.120 -19.915 -72.067 1.00 68.88 204 LYS A C 1
ATOM 1632 O O . LYS A 1 204 ? 67.169 -19.712 -72.671 1.00 68.88 204 LYS A O 1
ATOM 1637 N N . GLU A 1 205 ? 65.821 -21.098 -71.543 1.00 69.44 205 GLU A N 1
ATOM 1638 C CA . GLU A 1 205 ? 66.633 -22.305 -71.729 1.00 69.44 205 GLU A CA 1
ATOM 1639 C C . GLU A 1 205 ? 66.548 -22.798 -73.188 1.00 69.44 205 GLU A C 1
ATOM 1641 O O . GLU A 1 205 ? 67.578 -23.091 -73.798 1.00 69.44 205 GLU A O 1
ATOM 1646 N N . GLU A 1 206 ? 65.357 -22.761 -73.800 1.00 66.75 206 GLU A N 1
ATOM 1647 C CA . GLU A 1 206 ? 65.142 -23.062 -75.223 1.00 66.75 206 GLU A CA 1
ATOM 1648 C C . GLU A 1 206 ? 65.868 -22.087 -76.167 1.00 66.75 206 GLU A C 1
ATOM 1650 O O . GLU A 1 206 ? 66.481 -22.530 -77.143 1.00 66.75 206 GLU A O 1
ATOM 1655 N N . THR A 1 207 ? 65.843 -20.771 -75.907 1.00 64.56 207 THR A N 1
ATOM 1656 C CA . THR A 1 207 ? 66.593 -19.811 -76.740 1.00 64.56 207 THR A CA 1
ATOM 1657 C C . THR A 1 207 ? 68.101 -19.976 -76.592 1.00 64.56 207 THR A C 1
ATOM 1659 O O . THR A 1 207 ? 68.797 -19.998 -77.604 1.00 64.56 207 THR A O 1
ATOM 1662 N N . ASN A 1 208 ? 68.610 -20.190 -75.376 1.00 63.12 208 ASN A N 1
ATOM 1663 C CA . ASN A 1 208 ? 70.040 -20.423 -75.145 1.00 63.12 208 ASN A CA 1
ATOM 1664 C C . ASN A 1 208 ? 70.543 -21.708 -75.845 1.00 63.12 208 ASN A C 1
ATOM 1666 O O . ASN A 1 208 ? 71.640 -21.730 -76.399 1.00 63.12 208 ASN A O 1
ATOM 1670 N N . CYS A 1 209 ? 69.719 -22.762 -75.894 1.00 57.84 209 CYS A N 1
ATOM 1671 C CA . CYS A 1 209 ? 70.025 -24.003 -76.618 1.00 57.84 209 CYS A CA 1
ATOM 1672 C C . CYS A 1 209 ? 70.013 -23.827 -78.153 1.00 57.84 209 CYS A C 1
ATOM 1674 O O . CYS A 1 209 ? 70.826 -24.419 -78.869 1.00 57.84 209 CYS A O 1
ATOM 1676 N N . ARG A 1 210 ? 69.138 -22.961 -78.684 1.00 59.19 210 ARG A N 1
ATOM 1677 C CA . ARG A 1 210 ? 69.148 -22.596 -80.112 1.00 59.19 210 ARG A CA 1
ATOM 1678 C C . ARG A 1 210 ? 70.372 -21.754 -80.479 1.00 59.19 210 ARG A C 1
ATOM 1680 O O . ARG A 1 210 ? 70.998 -22.020 -81.501 1.00 59.19 210 ARG A O 1
ATOM 1687 N N . GLU A 1 211 ? 70.759 -20.794 -79.641 1.00 59.41 211 GLU A N 1
ATOM 1688 C CA . GLU A 1 211 ? 71.951 -19.966 -79.879 1.00 59.41 211 GLU A CA 1
ATOM 1689 C C . GLU A 1 211 ? 73.263 -20.766 -79.810 1.00 59.41 211 GLU A C 1
ATOM 1691 O O . GLU A 1 211 ? 74.164 -20.520 -80.617 1.00 59.41 211 GLU A O 1
ATOM 1696 N N . SER A 1 212 ? 73.375 -21.759 -78.919 1.00 58.41 212 SER A N 1
ATOM 1697 C CA . SER A 1 212 ? 74.546 -22.649 -78.885 1.00 58.41 212 SER A CA 1
ATOM 1698 C C . SER A 1 212 ? 74.613 -23.582 -80.098 1.00 58.41 212 SER A C 1
ATOM 1700 O O . SER A 1 212 ? 75.701 -23.810 -80.627 1.00 58.41 212 SER A O 1
ATOM 1702 N N . THR A 1 213 ? 73.464 -24.043 -80.605 1.00 57.47 213 THR A N 1
ATOM 1703 C CA . THR A 1 213 ? 73.388 -24.853 -81.835 1.00 57.47 213 THR A CA 1
ATOM 1704 C C . THR A 1 213 ? 73.852 -24.062 -83.065 1.00 57.47 213 THR A C 1
ATOM 1706 O O . THR A 1 213 ? 74.596 -24.589 -83.887 1.00 57.47 213 THR A O 1
ATOM 1709 N N . ILE A 1 214 ? 73.485 -22.778 -83.176 1.00 58.34 214 ILE A N 1
ATOM 1710 C CA . ILE A 1 214 ? 73.892 -21.921 -84.305 1.00 58.34 214 ILE A CA 1
ATOM 1711 C C . ILE A 1 214 ? 75.406 -21.644 -84.285 1.00 58.34 214 ILE A C 1
ATOM 1713 O O . ILE A 1 214 ? 76.050 -21.696 -85.331 1.00 58.34 214 ILE A O 1
ATOM 1717 N N . ARG A 1 215 ? 76.011 -21.422 -83.107 1.00 55.50 215 ARG A N 1
ATOM 1718 C CA . ARG A 1 215 ? 77.471 -21.207 -82.994 1.00 55.50 215 ARG A CA 1
ATOM 1719 C C . ARG A 1 215 ? 78.308 -22.464 -83.261 1.00 55.50 215 ARG A C 1
ATOM 1721 O O . ARG A 1 215 ? 79.483 -22.332 -83.581 1.00 55.50 215 ARG A O 1
ATOM 1728 N N . GLY A 1 216 ? 77.721 -23.658 -83.167 1.00 55.78 216 GLY A N 1
ATOM 1729 C CA . GLY A 1 216 ? 78.374 -24.914 -83.553 1.00 55.78 216 GLY A CA 1
ATOM 1730 C C . GLY A 1 216 ? 78.436 -25.164 -85.068 1.00 55.78 216 GLY A C 1
ATOM 1731 O O . GLY A 1 216 ? 79.122 -26.086 -85.492 1.00 55.78 216 GLY A O 1
ATOM 1732 N N . GLY A 1 217 ? 77.732 -24.365 -85.882 1.00 53.66 217 GLY A N 1
ATOM 1733 C CA . GLY A 1 217 ? 77.575 -24.585 -87.326 1.00 53.66 217 GLY A CA 1
ATOM 1734 C C . GLY A 1 217 ? 78.534 -23.818 -88.247 1.00 53.66 217 GLY A C 1
ATOM 1735 O O . GLY A 1 217 ? 78.380 -23.913 -89.459 1.00 53.66 217 GLY A O 1
ATOM 1736 N N . GLN A 1 218 ? 79.495 -23.047 -87.719 1.00 54.50 218 GLN A N 1
ATOM 1737 C CA . GLN A 1 218 ? 80.432 -22.235 -88.520 1.00 54.50 218 GLN A CA 1
ATOM 1738 C C . GLN A 1 218 ? 81.910 -22.627 -88.327 1.00 54.50 218 GLN A C 1
ATOM 1740 O O . GLN A 1 218 ? 82.741 -21.773 -88.033 1.00 54.50 218 GLN A O 1
ATOM 1745 N N . VAL A 1 219 ? 82.250 -23.907 -88.528 1.00 53.84 219 VAL A N 1
ATOM 1746 C CA . VAL A 1 219 ? 83.629 -24.340 -88.856 1.00 53.84 219 VAL A CA 1
ATOM 1747 C C . VAL A 1 219 ? 83.583 -25.552 -89.802 1.00 53.84 219 VAL A C 1
ATOM 1749 O O . VAL A 1 219 ? 83.705 -26.686 -89.345 1.00 53.84 219 VAL A O 1
ATOM 1752 N N . ALA A 1 220 ? 83.373 -25.322 -91.105 1.00 50.00 220 ALA A N 1
ATOM 1753 C CA . ALA A 1 220 ? 83.579 -26.321 -92.167 1.00 50.00 220 ALA A CA 1
ATOM 1754 C C . ALA A 1 220 ? 83.542 -25.694 -93.582 1.00 50.00 220 ALA A C 1
ATOM 1756 O O . ALA A 1 220 ? 82.641 -25.994 -94.361 1.00 50.00 220 ALA A O 1
ATOM 1757 N N . GLU A 1 221 ? 84.519 -24.843 -93.903 1.00 42.50 221 GLU A N 1
ATOM 1758 C CA . GLU A 1 221 ? 85.051 -24.636 -95.266 1.00 42.50 221 GLU A CA 1
ATOM 1759 C C . GLU A 1 221 ? 86.508 -24.153 -95.167 1.00 42.50 221 GLU A C 1
ATOM 1761 O O . GLU A 1 221 ? 86.783 -23.341 -94.251 1.00 42.50 221 GLU A O 1
#

Sequence (221 aa):
MPLGKILPTEITVTSEEKSLTTLSNGEEIYFRQPGRVRLIFGTGKDEGTGQFYLTNQRAVWIADATEGEKAGWHIDFYHITCHAVAKANSFDGQTQDCIYCQLDNEEEDYYEMRVIPTEGTATTLSTLYKAFCDVAEMNPDPEEEGEGDFIFNEEEVNGNIQRMLRQIYTECLTGELRHQLRKDNLTMKRLEGTKMKTKKQTLKEETNCRESTIRGGQVAE